Protein AF-A0A3P7V8J8-F1 (afdb_monomer)

InterPro domains:
  IPR004102 Poly(ADP-ribose) polymerase, regulatory domain [PF02877] (185-324)
  IPR004102 Poly(ADP-ribose) polymerase, regulatory domain [PS51060] (178-325)
  IPR008893 WGR domain [PF05406] (81-159)
  IPR008893 WGR domain [PS51977] (70-166)
  IPR008893 WGR domain [SM00773] (81-160)
  IPR036616 Poly(ADP-ribose) polymerase, regulatory domain superfamily [G3DSA:1.20.142.10] (182-325)
  IPR036616 Poly(ADP-ribose) polymerase, regulatory domain superfamily [SSF47587] (185-324)
  IPR036930 WGR domain superfamily [SSF142921] (48-170)
  IPR050800 ADP-ribosyltransferase diphtheria toxin-like [PTHR10459] (32-324)

pLDDT: mean 75.85, std 24.34, range [23.42, 98.44]

Organism: Rodentolepis nana (NCBI:txid102285)

Nearest PDB structures (foldseek):
  6x0n-assembly1_P  TM=8.438E-01  e=1.591E-24  Homo sapiens
  7aeo-assembly1_A-2  TM=8.043E-01  e=7.409E-24  Homo sapiens
  6x0m-assembly1_P  TM=8.520E-01  e=1.019E-22  Homo sapiens
  8g0h-assembly2_B  TM=7.933E-01  e=2.501E-19  Homo sapiens
  8g0h-assembly1_D  TM=7.934E-01  e=2.362E-19  Homo sapiens

Secondary structure (DSSP, 8-state):
--PPPPPP-PPPPPP----------------------------------------SSSPPPTT-TTTTTTEEE-EETTEE-EEEEEEEETTTTEEEEEEEEEEEETTSS-EEEEEEEEETTSPPEEEEEEESSHHHHHHHHHHHHHHHHSS-GGGGGG----TTSPEEE-B-----------HHHHHHHHHH--HHHHHHHHHHTTB-TTTS-TT-B-HHHHHHHHHHHHHHHHHHHHHHHHHHHHH----S-------------HHHHHHHHHHHHHHHHHHHHHS-B--TTSPPPP--SHHHHHHHHHHHHHHHHHHHHHHH-

Sequence (325 aa):
MVSYTYFNIPAGKRKTIPADSKSTPVKKAKVRDTKSNHDNASDDDKPAIAKIIIKGRVPVDPQCTGKVNVAHVLHDGNNVYNFMLNQTNLQNNNNKYYMGQVLEDDSGGNYSVWFRWGRVGKTAQTSLQSFGSKDQAIWEFQKKFREKTGNAWHCRANFIKYPGRYDLIEQDFGASRKYLEIKYLSALIEMISDIKAMEHQMREMNYDARRSPLGKLTPGQIKAGYEALKEISDCVEALKKLEEDEQDGPKTGRGKARKRKGNPNPDDKKALSDKLLHACNTYYTRIPHDFGMRVPPLISTPDDVKSQLDLLKALEDIEAAFSVI

Structure (mmCIF, N/CA/C/O backbone):
data_AF-A0A3P7V8J8-F1
#
_entry.id   AF-A0A3P7V8J8-F1
#
loop_
_atom_site.group_PDB
_atom_site.id
_atom_site.type_symbol
_atom_site.label_atom_id
_atom_site.label_alt_id
_atom_site.label_comp_id
_atom_site.label_asym_id
_atom_site.label_entity_id
_atom_site.label_seq_id
_atom_site.pdbx_PDB_ins_code
_atom_site.Cartn_x
_atom_site.Cartn_y
_atom_site.Cartn_z
_atom_site.occupancy
_atom_site.B_iso_or_equiv
_atom_site.auth_seq_id
_atom_site.auth_comp_id
_atom_site.auth_asym_id
_atom_site.auth_atom_id
_atom_site.pdbx_PDB_model_num
ATOM 1 N N . MET A 1 1 ? 39.598 12.344 12.885 1.00 40.06 1 MET A N 1
ATOM 2 C CA . MET A 1 1 ? 39.278 13.777 12.719 1.00 40.06 1 MET A CA 1
ATOM 3 C C . MET A 1 1 ? 39.631 14.167 11.299 1.00 40.06 1 MET A C 1
ATOM 5 O O . MET A 1 1 ? 40.809 14.201 10.981 1.00 40.06 1 MET A O 1
ATOM 9 N N . VAL A 1 2 ? 38.637 14.374 10.439 1.00 29.84 2 VAL A N 1
ATOM 10 C CA . VAL A 1 2 ? 38.849 14.887 9.079 1.00 29.84 2 VAL A CA 1
ATOM 11 C C . VAL A 1 2 ? 37.849 16.022 8.887 1.00 29.84 2 VAL A C 1
ATOM 13 O O . VAL A 1 2 ? 36.640 15.801 8.936 1.00 29.84 2 VAL A O 1
ATOM 16 N N . SER A 1 3 ? 38.377 17.242 8.804 1.00 25.38 3 SER A N 1
ATOM 17 C CA . SER A 1 3 ? 37.632 18.498 8.716 1.00 25.38 3 SER A CA 1
ATOM 18 C C . SER A 1 3 ? 37.094 18.717 7.304 1.00 25.38 3 SER A C 1
ATOM 20 O O . SER A 1 3 ? 37.850 18.638 6.340 1.00 25.38 3 SER A O 1
ATOM 22 N N . TYR A 1 4 ? 35.806 19.044 7.188 1.00 30.42 4 TYR A N 1
ATOM 23 C CA . TYR A 1 4 ? 35.195 19.510 5.943 1.00 30.42 4 TYR A CA 1
ATOM 24 C C . TYR A 1 4 ? 35.198 21.043 5.903 1.00 30.42 4 TYR A C 1
ATOM 26 O O . TYR A 1 4 ? 34.593 21.699 6.751 1.00 30.42 4 TYR A O 1
ATOM 34 N N . THR A 1 5 ? 35.881 21.610 4.912 1.00 28.64 5 THR A N 1
ATOM 35 C CA . THR A 1 5 ? 35.863 23.036 4.570 1.00 28.64 5 THR A CA 1
ATOM 36 C C . THR A 1 5 ? 34.640 23.359 3.706 1.00 28.64 5 THR A C 1
ATOM 38 O O . THR A 1 5 ? 34.433 22.775 2.646 1.00 28.64 5 THR A O 1
ATOM 41 N N . TYR A 1 6 ? 33.817 24.302 4.169 1.00 30.75 6 TYR A N 1
ATOM 42 C CA . TYR A 1 6 ? 32.668 24.844 3.440 1.00 30.75 6 TYR A CA 1
ATOM 43 C C . TYR A 1 6 ? 33.118 25.942 2.464 1.00 30.75 6 TYR A C 1
ATOM 45 O O . TYR A 1 6 ? 33.731 26.925 2.878 1.00 30.75 6 TYR A O 1
ATOM 53 N N . PHE A 1 7 ? 32.764 25.812 1.183 1.00 29.72 7 PHE A N 1
ATOM 54 C CA . PHE A 1 7 ? 32.839 26.901 0.206 1.00 29.72 7 PHE A CA 1
ATOM 55 C C . PHE A 1 7 ? 31.531 27.709 0.218 1.00 29.72 7 PHE A C 1
ATOM 57 O O . PHE A 1 7 ? 30.456 27.177 -0.055 1.00 29.72 7 PHE A O 1
ATOM 64 N N . ASN A 1 8 ? 31.637 29.002 0.536 1.00 28.59 8 ASN A N 1
ATOM 65 C CA . ASN A 1 8 ? 30.551 29.986 0.493 1.00 28.59 8 ASN A CA 1
ATOM 66 C C . ASN A 1 8 ? 30.374 30.546 -0.929 1.00 28.59 8 ASN A C 1
ATOM 68 O O . ASN A 1 8 ? 31.342 31.002 -1.535 1.00 28.59 8 ASN A O 1
ATOM 72 N N . ILE A 1 9 ? 29.132 30.594 -1.422 1.00 34.41 9 ILE A N 1
ATOM 73 C CA . ILE A 1 9 ? 28.740 31.306 -2.653 1.00 34.41 9 ILE A CA 1
ATOM 74 C C . ILE A 1 9 ? 27.885 32.528 -2.253 1.00 34.41 9 ILE A C 1
ATOM 76 O O . ILE A 1 9 ? 26.953 32.368 -1.462 1.00 34.41 9 ILE A O 1
ATOM 80 N N . PRO A 1 10 ? 28.174 33.749 -2.749 1.00 30.09 10 PRO A N 1
ATOM 81 C CA . PRO A 1 10 ? 27.527 34.978 -2.286 1.00 30.09 10 PRO A CA 1
ATOM 82 C C . PRO A 1 10 ? 26.129 35.216 -2.884 1.00 30.09 10 PRO A C 1
ATOM 84 O O . PRO A 1 10 ? 25.851 34.910 -4.042 1.00 30.09 10 PRO A O 1
ATOM 87 N N . ALA A 1 11 ? 25.261 35.834 -2.077 1.00 31.70 11 ALA A N 1
ATOM 88 C CA . ALA A 1 11 ? 23.885 36.194 -2.407 1.00 31.70 11 ALA A CA 1
ATOM 89 C C . ALA A 1 11 ? 23.795 37.393 -3.376 1.00 31.70 11 ALA A C 1
ATOM 91 O O . ALA A 1 11 ? 24.303 38.483 -3.101 1.00 31.70 11 ALA A O 1
ATOM 92 N N . GLY A 1 12 ? 23.096 37.203 -4.500 1.00 30.98 12 GLY A N 1
ATOM 93 C CA . GLY A 1 12 ? 22.785 38.248 -5.478 1.00 30.98 12 GLY A CA 1
ATOM 94 C C . GLY A 1 12 ? 21.645 39.171 -5.026 1.00 30.98 12 GLY A C 1
ATOM 95 O O . GLY A 1 12 ? 20.577 38.718 -4.617 1.00 30.98 12 GLY A O 1
ATOM 96 N N . LYS A 1 13 ? 21.887 40.483 -5.112 1.00 30.28 13 LYS A N 1
ATOM 97 C CA . LYS A 1 13 ? 21.000 41.583 -4.699 1.00 30.28 13 LYS A CA 1
ATOM 98 C C . LYS A 1 13 ? 19.762 41.717 -5.606 1.00 30.28 13 LYS A C 1
ATOM 100 O O . LYS A 1 13 ? 19.885 41.800 -6.825 1.00 30.28 13 LYS A O 1
ATOM 105 N N . ARG A 1 14 ? 18.578 41.839 -4.992 1.00 29.12 14 ARG A N 1
ATOM 106 C CA . ARG A 1 14 ? 17.306 42.247 -5.624 1.00 29.12 14 ARG A CA 1
ATOM 107 C C . ARG A 1 14 ? 17.347 43.746 -5.969 1.00 29.12 14 ARG A C 1
ATOM 109 O O . ARG A 1 14 ? 17.589 44.559 -5.081 1.00 29.12 14 ARG A O 1
ATOM 116 N N . LYS A 1 15 ? 17.085 44.108 -7.231 1.00 29.17 15 LYS A N 1
ATOM 117 C CA . LYS A 1 15 ? 16.790 45.484 -7.676 1.00 29.17 15 LYS A CA 1
ATOM 118 C C . LYS A 1 15 ? 15.271 45.698 -7.741 1.00 29.17 15 LYS A C 1
ATOM 120 O O . LYS A 1 15 ? 14.539 44.800 -8.150 1.00 29.17 15 LYS A O 1
ATOM 125 N N . THR A 1 16 ? 14.827 46.879 -7.327 1.00 25.62 16 THR A N 1
ATOM 126 C CA . THR A 1 16 ? 13.441 47.372 -7.297 1.00 25.62 16 THR A CA 1
ATOM 127 C C . THR A 1 16 ? 13.254 48.560 -8.261 1.00 25.62 16 THR A C 1
ATOM 129 O O . THR A 1 16 ? 14.247 49.173 -8.654 1.00 25.62 16 THR A O 1
ATOM 132 N N . ILE A 1 17 ? 11.971 48.926 -8.485 1.00 27.48 17 ILE A N 1
ATOM 133 C CA . ILE A 1 17 ? 11.398 50.212 -8.991 1.00 27.48 17 ILE A CA 1
ATOM 134 C C . ILE A 1 17 ? 11.213 50.324 -10.538 1.00 27.48 17 ILE A C 1
ATOM 136 O O . ILE A 1 17 ? 12.090 49.821 -11.239 1.00 27.48 17 ILE A O 1
ATOM 140 N N . PRO A 1 18 ? 10.182 51.023 -11.119 1.00 29.03 18 PRO A N 1
ATOM 141 C CA . PRO A 1 18 ? 8.902 51.599 -10.616 1.00 29.03 18 PRO A CA 1
ATOM 142 C C . PRO A 1 18 ? 7.616 51.216 -11.414 1.00 29.03 18 PRO A C 1
ATOM 144 O O . PRO A 1 18 ? 7.660 50.621 -12.486 1.00 29.03 18 PRO A O 1
ATOM 147 N N . ALA A 1 19 ? 6.466 51.658 -10.886 1.00 26.36 19 ALA A N 1
ATOM 148 C CA . ALA A 1 19 ? 5.166 51.804 -11.553 1.00 26.36 19 ALA A CA 1
ATOM 149 C C . ALA A 1 19 ? 5.075 53.099 -12.394 1.00 26.36 19 ALA A C 1
ATOM 151 O O . ALA A 1 19 ? 5.682 54.083 -11.986 1.00 26.36 19 ALA A O 1
ATOM 152 N N . ASP A 1 20 ? 4.289 53.123 -13.487 1.00 25.89 20 ASP A N 1
ATOM 153 C CA . ASP A 1 20 ? 3.115 54.014 -13.632 1.00 25.89 20 ASP A CA 1
ATOM 154 C C . ASP A 1 20 ? 2.325 53.830 -14.955 1.00 25.89 20 ASP A C 1
ATOM 156 O O . ASP A 1 20 ? 2.851 53.402 -15.983 1.00 25.89 20 ASP A O 1
ATOM 160 N N . SER A 1 21 ? 1.079 54.310 -14.904 1.00 26.12 21 SER A N 1
ATOM 161 C CA . SER A 1 21 ? 0.163 54.737 -15.977 1.00 26.12 21 SER A CA 1
ATOM 162 C C . SER A 1 21 ? -1.020 53.835 -16.379 1.00 26.12 21 SER A C 1
ATOM 164 O O . SER A 1 21 ? -0.946 52.629 -16.594 1.00 26.12 21 SER A O 1
ATOM 166 N N . LYS A 1 22 ? -2.169 54.520 -16.411 1.00 26.34 22 LYS A N 1
ATOM 167 C CA . LYS A 1 22 ? -3.562 54.072 -16.442 1.00 26.34 22 LYS A CA 1
ATOM 168 C C . LYS A 1 22 ? -4.077 53.934 -17.879 1.00 26.34 22 LYS A C 1
ATOM 170 O O . LYS A 1 22 ? -3.800 54.803 -18.695 1.00 26.34 22 LYS A O 1
ATOM 175 N N . SER A 1 23 ? -4.985 52.986 -18.125 1.00 24.95 23 SER A N 1
ATOM 176 C CA . SER A 1 23 ? -6.236 53.256 -18.862 1.00 24.95 23 SER A CA 1
ATOM 177 C C . SER A 1 23 ? -7.265 52.126 -18.675 1.00 24.95 23 SER A C 1
ATOM 179 O O . SER A 1 23 ? -6.951 50.941 -18.709 1.00 24.95 23 SER A O 1
ATOM 181 N N . THR A 1 24 ? -8.514 52.516 -18.446 1.00 24.02 24 THR A N 1
ATOM 182 C CA . THR A 1 24 ? -9.760 51.723 -18.505 1.00 24.02 24 THR A CA 1
ATOM 183 C C . THR A 1 24 ? -10.728 52.496 -19.425 1.00 24.02 24 THR A C 1
ATOM 185 O O . THR A 1 24 ? -10.407 53.639 -19.762 1.00 24.02 24 THR A O 1
ATOM 188 N N . PRO A 1 25 ? -11.968 52.050 -19.736 1.00 34.81 25 PRO A N 1
ATOM 189 C CA . PRO A 1 25 ? -12.567 50.704 -19.873 1.00 34.81 25 PRO A CA 1
ATOM 190 C C . PRO A 1 25 ? -13.424 50.557 -21.167 1.00 34.81 25 PRO A C 1
ATOM 192 O O . PRO A 1 25 ? -13.945 51.549 -21.664 1.00 34.81 25 PRO A O 1
ATOM 195 N N . VAL A 1 26 ? -13.761 49.336 -21.624 1.00 25.31 26 VAL A N 1
ATOM 196 C CA . VAL A 1 26 ? -14.994 49.107 -22.428 1.00 25.31 26 VAL A CA 1
ATOM 197 C C . VAL A 1 26 ? -15.680 47.785 -22.045 1.00 25.31 26 VAL A C 1
ATOM 199 O O . VAL A 1 26 ? -15.046 46.743 -21.917 1.00 25.31 26 VAL A O 1
ATOM 202 N N . LYS A 1 27 ? -16.999 47.874 -21.818 1.00 26.78 27 LYS A N 1
ATOM 203 C CA . LYS A 1 27 ? -17.958 46.830 -21.403 1.00 26.78 27 LYS A CA 1
ATOM 204 C C . LYS A 1 27 ? -18.624 46.132 -22.606 1.00 26.78 27 LYS A C 1
ATOM 206 O O . LYS A 1 27 ? -18.721 46.751 -23.661 1.00 26.78 27 LYS A O 1
ATOM 211 N N . LYS A 1 28 ? -19.284 44.990 -22.307 1.00 24.11 28 LYS A N 1
ATOM 212 C CA . LYS A 1 28 ? -20.411 44.270 -22.985 1.00 24.11 28 LYS A CA 1
ATOM 213 C C . LYS A 1 28 ? -19.985 42.906 -23.571 1.00 24.11 28 LYS A C 1
ATOM 215 O O . LYS A 1 28 ? -18.928 42.827 -24.163 1.00 24.11 28 LYS A O 1
ATOM 220 N N . ALA A 1 29 ? -20.728 41.800 -23.467 1.00 25.59 29 ALA A N 1
ATOM 221 C CA . ALA A 1 29 ? -22.037 41.511 -22.881 1.00 25.59 29 ALA A CA 1
ATOM 222 C C . ALA A 1 29 ? -22.199 39.994 -22.613 1.00 25.59 29 ALA A C 1
ATOM 224 O O . ALA A 1 29 ? -21.464 39.158 -23.124 1.00 25.59 29 ALA A O 1
ATOM 225 N N . LYS A 1 30 ? -23.215 39.704 -21.797 1.00 24.73 30 LYS A N 1
ATOM 226 C CA . LYS A 1 30 ? -23.844 38.425 -21.430 1.00 24.73 30 LYS A CA 1
ATOM 227 C C . LYS A 1 30 ? -24.344 37.637 -22.656 1.00 24.73 30 LYS A C 1
ATOM 229 O O . LYS A 1 30 ? -25.050 38.230 -23.465 1.00 24.73 30 LYS A O 1
ATOM 234 N N . VAL A 1 31 ? -24.163 36.313 -22.671 1.00 26.27 31 VAL A N 1
ATOM 235 C CA . VAL A 1 31 ? -25.124 35.362 -23.271 1.00 26.27 31 VAL A CA 1
ATOM 236 C C . VAL A 1 31 ? -25.285 34.165 -22.324 1.00 26.27 31 VAL A C 1
ATOM 238 O O . VAL A 1 31 ? -24.310 33.662 -21.771 1.00 26.27 31 VAL A O 1
ATOM 241 N N . ARG A 1 32 ? -26.547 33.807 -22.072 1.00 23.42 32 ARG A N 1
ATOM 242 C CA . ARG A 1 32 ? -27.041 32.681 -21.269 1.00 23.42 32 ARG A CA 1
ATOM 243 C C . ARG A 1 32 ? -27.503 31.551 -22.197 1.00 23.42 32 ARG A C 1
ATOM 245 O O . ARG A 1 32 ? -27.817 31.817 -23.351 1.00 23.42 32 ARG A O 1
ATOM 252 N N . ASP A 1 33 ? -27.671 30.387 -21.567 1.00 23.98 33 ASP A N 1
ATOM 253 C CA . ASP A 1 33 ? -28.388 29.176 -21.995 1.00 23.98 33 ASP A CA 1
ATOM 254 C C . ASP A 1 33 ? -27.618 28.281 -22.983 1.00 23.98 33 ASP A C 1
ATOM 256 O O . ASP A 1 33 ? -26.976 28.761 -23.903 1.00 23.98 33 ASP A O 1
ATOM 260 N N . THR A 1 34 ? -27.546 26.961 -22.798 1.00 26.50 34 THR A N 1
ATOM 261 C CA . THR A 1 34 ? -28.602 26.042 -22.344 1.00 26.50 34 THR A CA 1
ATOM 262 C C . THR A 1 34 ? -28.097 24.882 -21.477 1.00 26.50 34 THR A C 1
ATOM 264 O O . THR A 1 34 ? -27.046 24.293 -21.723 1.00 26.50 34 THR A O 1
ATOM 267 N N . LYS A 1 35 ? -28.937 24.506 -20.504 1.00 28.23 35 LYS A N 1
ATOM 268 C CA . LYS A 1 35 ? -28.948 23.216 -19.801 1.00 28.23 35 LYS A CA 1
ATOM 269 C C . LYS A 1 35 ? -28.952 22.042 -20.790 1.00 28.23 35 LYS A C 1
ATOM 271 O O . LYS A 1 35 ? -29.768 22.029 -21.707 1.00 28.23 35 LYS A O 1
ATOM 276 N N . SER A 1 36 ? -28.175 21.002 -20.499 1.00 27.78 36 SER A N 1
ATOM 277 C CA . SER A 1 36 ? -28.606 19.627 -20.762 1.00 27.78 36 SER A CA 1
ATOM 278 C C . SER A 1 36 ? -28.373 18.795 -19.505 1.00 27.78 36 SER A C 1
ATOM 280 O O . SER A 1 36 ? -27.255 18.617 -19.031 1.00 27.78 36 SER A O 1
ATOM 282 N N . ASN A 1 37 ? -29.500 18.385 -18.927 1.00 28.14 37 ASN A N 1
ATOM 283 C CA . ASN A 1 37 ? -29.611 17.298 -17.973 1.00 28.14 37 ASN A CA 1
ATOM 284 C C . ASN A 1 37 ? -29.207 16.014 -18.702 1.00 28.14 37 ASN A C 1
ATOM 286 O O . ASN A 1 37 ? -29.823 15.687 -19.715 1.00 28.14 37 ASN A O 1
ATOM 290 N N . HIS A 1 38 ? -28.254 15.267 -18.157 1.00 29.80 38 HIS A N 1
ATOM 291 C CA . HIS A 1 38 ? -28.323 13.816 -18.240 1.00 29.80 38 HIS A CA 1
ATOM 292 C C . HIS A 1 38 ? -27.765 13.231 -16.946 1.00 29.80 38 HIS A C 1
ATOM 294 O O . HIS A 1 38 ? -26.581 12.928 -16.820 1.00 29.80 38 HIS A O 1
ATOM 300 N N . ASP A 1 39 ? -28.662 13.096 -15.973 1.00 31.25 39 ASP A N 1
ATOM 301 C CA . ASP A 1 39 ? -28.560 12.031 -14.990 1.00 31.25 39 ASP A CA 1
ATOM 302 C C . ASP A 1 39 ? -28.549 10.713 -15.763 1.00 31.25 39 ASP A C 1
ATOM 304 O O . ASP A 1 39 ? -29.487 10.417 -16.501 1.00 31.25 39 ASP A O 1
ATOM 308 N N . ASN A 1 40 ? -27.453 9.974 -15.657 1.00 27.41 40 ASN A N 1
ATOM 309 C CA . ASN A 1 40 ? -27.422 8.530 -15.835 1.00 27.41 40 ASN A CA 1
ATOM 310 C C . ASN A 1 40 ? -26.206 8.008 -15.073 1.00 27.41 40 ASN A C 1
ATOM 312 O O . ASN A 1 40 ? -25.107 7.847 -15.603 1.00 27.41 40 ASN A O 1
ATOM 316 N N . ALA A 1 41 ? -26.434 7.778 -13.781 1.00 36.56 41 ALA A N 1
ATOM 317 C CA . ALA A 1 41 ? -25.626 6.878 -12.985 1.00 36.56 41 ALA A CA 1
ATOM 318 C C . ALA A 1 41 ? -25.664 5.496 -13.649 1.00 36.56 41 ALA A C 1
ATOM 320 O O . ALA A 1 41 ? -26.701 4.841 -13.680 1.00 36.56 41 ALA A O 1
ATOM 321 N N . SER A 1 42 ? -24.532 5.091 -14.214 1.00 26.91 42 SER A N 1
ATOM 322 C CA . SER A 1 42 ? -24.274 3.712 -14.621 1.00 26.91 42 SER A CA 1
ATOM 323 C C . SER A 1 42 ? -23.119 3.223 -13.752 1.00 26.91 42 SER A C 1
ATOM 325 O O . SER A 1 42 ? -21.956 3.312 -14.133 1.00 26.91 42 SER A O 1
ATOM 327 N N . ASP A 1 43 ? -23.448 2.816 -12.526 1.00 37.38 43 ASP A N 1
ATOM 328 C CA . ASP A 1 43 ? -22.571 2.006 -11.678 1.00 37.38 43 ASP A CA 1
ATOM 329 C C . ASP A 1 43 ? -22.601 0.582 -12.252 1.00 37.38 43 ASP A C 1
ATOM 331 O O . ASP A 1 43 ? -23.419 -0.237 -11.854 1.00 37.38 43 ASP A O 1
ATOM 335 N N . ASP A 1 44 ? -21.768 0.317 -13.258 1.00 36.53 44 ASP A N 1
ATOM 336 C CA . ASP A 1 44 ? -21.507 -1.044 -13.743 1.00 36.53 44 ASP A CA 1
ATOM 337 C C . ASP A 1 44 ? -20.159 -1.114 -14.487 1.00 36.53 44 ASP A C 1
ATOM 339 O O . ASP A 1 44 ? -20.027 -1.637 -15.593 1.00 36.53 44 ASP A O 1
ATOM 343 N N . ASP A 1 45 ? -19.103 -0.596 -13.856 1.00 36.78 45 ASP A N 1
ATOM 344 C CA . ASP A 1 45 ? -17.728 -0.914 -14.254 1.00 36.78 45 ASP A CA 1
ATOM 345 C C . ASP A 1 45 ? -17.378 -2.319 -13.733 1.00 36.78 45 ASP A C 1
ATOM 347 O O . ASP A 1 45 ? -16.705 -2.492 -12.712 1.00 36.78 45 ASP A O 1
ATOM 351 N N . LYS A 1 46 ? -17.829 -3.363 -14.439 1.00 34.31 46 LYS A N 1
ATOM 352 C CA . LYS A 1 46 ? -17.184 -4.680 -14.343 1.00 34.31 46 LYS A CA 1
ATOM 353 C C . LYS A 1 46 ? -15.814 -4.570 -15.019 1.00 34.31 46 LYS A C 1
ATOM 355 O O . LYS A 1 46 ? -15.764 -4.396 -16.236 1.00 34.31 46 LYS A O 1
ATOM 360 N N . PRO A 1 47 ? -14.688 -4.686 -14.291 1.00 38.47 47 PRO A N 1
ATOM 361 C CA . PRO A 1 47 ? -13.387 -4.591 -14.927 1.00 38.47 47 PRO A CA 1
ATOM 362 C C . PRO A 1 47 ? -13.161 -5.831 -15.795 1.00 38.47 47 PRO A C 1
ATOM 364 O O . PRO A 1 47 ? -13.202 -6.965 -15.311 1.00 38.47 47 PRO A O 1
ATOM 367 N N . ALA A 1 48 ? -12.894 -5.610 -17.081 1.00 33.09 48 ALA A N 1
ATOM 368 C CA . ALA A 1 48 ? -12.303 -6.623 -17.938 1.00 33.09 48 ALA A CA 1
ATOM 369 C C . ALA A 1 48 ? -10.974 -7.082 -17.315 1.00 33.09 48 ALA A C 1
ATOM 371 O O . ALA A 1 48 ? -10.143 -6.262 -16.919 1.00 33.09 48 ALA A O 1
ATOM 372 N N . ILE A 1 49 ? -10.790 -8.398 -17.205 1.00 39.56 49 ILE A N 1
ATOM 373 C CA . ILE A 1 49 ? -9.577 -9.018 -16.671 1.00 39.56 49 ILE A CA 1
ATOM 374 C C . ILE A 1 49 ? -8.424 -8.664 -17.616 1.00 39.56 49 ILE A C 1
ATOM 376 O O . ILE A 1 49 ? -8.260 -9.271 -18.675 1.00 39.56 49 ILE A O 1
ATOM 380 N N . ALA A 1 50 ? -7.634 -7.652 -17.262 1.00 43.78 50 ALA A N 1
ATOM 381 C CA . ALA A 1 50 ? -6.413 -7.341 -17.985 1.00 43.78 50 ALA A CA 1
ATOM 382 C C . ALA A 1 50 ? -5.423 -8.486 -17.744 1.00 43.78 50 ALA A C 1
ATOM 384 O O . ALA A 1 50 ? -4.973 -8.699 -16.618 1.00 43.78 50 ALA A O 1
ATOM 385 N N . LYS A 1 51 ? -5.105 -9.248 -18.795 1.00 50.59 51 LYS A N 1
ATOM 386 C CA . LYS A 1 51 ? -4.099 -10.313 -18.750 1.00 50.59 51 LYS A CA 1
ATOM 387 C C . LYS A 1 51 ? -2.760 -9.698 -18.326 1.00 50.59 51 LYS A C 1
ATOM 389 O O . LYS A 1 51 ? -2.152 -8.956 -19.091 1.00 50.59 51 LYS A O 1
ATOM 394 N N . ILE A 1 52 ? -2.332 -9.962 -17.092 1.00 59.12 52 ILE A N 1
ATOM 395 C CA . ILE A 1 52 ? -1.080 -9.433 -16.540 1.00 59.12 52 ILE A CA 1
ATOM 396 C C . ILE A 1 52 ? 0.082 -10.161 -17.222 1.00 59.12 52 ILE A C 1
ATOM 398 O O . ILE A 1 52 ? 0.260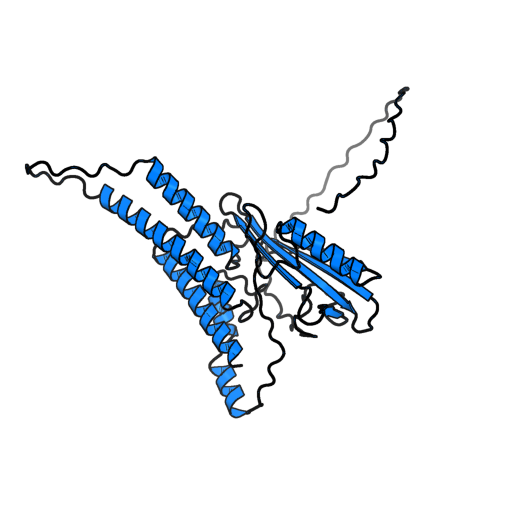 -11.362 -17.031 1.00 59.12 52 ILE A O 1
ATOM 402 N N . ILE A 1 53 ? 0.868 -9.442 -18.022 1.00 60.25 53 ILE A N 1
ATOM 403 C CA . ILE A 1 53 ? 2.077 -9.975 -18.657 1.00 60.25 53 ILE A CA 1
ATOM 404 C C . ILE A 1 53 ? 3.261 -9.692 -17.731 1.00 60.25 53 ILE A C 1
ATOM 406 O O . ILE A 1 53 ? 3.570 -8.537 -17.439 1.00 60.25 53 ILE A O 1
ATOM 410 N N . ILE A 1 54 ? 3.932 -10.744 -17.265 1.00 64.06 54 ILE A N 1
ATOM 411 C CA . ILE A 1 54 ? 5.131 -10.622 -16.433 1.00 64.06 54 ILE A CA 1
ATOM 412 C C . ILE A 1 54 ? 6.359 -10.749 -17.339 1.00 64.06 54 ILE A C 1
ATOM 414 O O . ILE A 1 54 ? 6.701 -11.840 -17.789 1.00 64.06 54 ILE A O 1
ATOM 418 N N . LYS A 1 55 ? 7.017 -9.618 -17.611 1.00 63.66 55 LYS A N 1
ATOM 419 C CA . LYS A 1 55 ? 8.350 -9.552 -18.224 1.00 63.66 55 LYS A CA 1
ATOM 420 C C . LYS A 1 55 ? 9.335 -9.136 -17.126 1.00 63.66 55 LYS A C 1
ATOM 422 O O . LYS A 1 55 ? 9.399 -7.963 -16.777 1.00 63.66 55 LYS A O 1
ATOM 427 N N . GLY A 1 56 ? 10.029 -10.096 -16.512 1.00 68.44 56 GLY A N 1
ATOM 428 C CA . GLY A 1 56 ? 10.936 -9.854 -15.377 1.00 68.44 56 GLY A CA 1
ATOM 429 C C . GLY A 1 56 ? 10.343 -10.237 -14.014 1.00 68.44 56 GLY A C 1
ATOM 430 O O . GLY A 1 56 ? 9.523 -11.144 -13.931 1.00 68.44 56 GLY A O 1
ATOM 431 N N . ARG A 1 57 ? 10.787 -9.580 -12.929 1.00 76.38 57 ARG A N 1
ATOM 432 C CA . ARG A 1 57 ? 10.358 -9.908 -11.547 1.00 76.38 57 ARG A CA 1
ATOM 433 C C . ARG A 1 57 ? 8.997 -9.328 -11.158 1.00 76.38 57 ARG A C 1
ATOM 435 O O . ARG A 1 57 ? 8.390 -9.803 -10.212 1.00 76.38 57 ARG A O 1
ATOM 442 N N . VAL A 1 58 ? 8.557 -8.266 -11.830 1.00 84.50 58 VAL A N 1
ATOM 443 C CA . VAL A 1 58 ? 7.301 -7.554 -11.553 1.00 84.50 58 VAL A CA 1
ATOM 444 C C . VAL A 1 58 ? 6.666 -7.185 -12.897 1.00 84.50 58 VAL A C 1
ATOM 446 O O . VAL A 1 58 ? 7.383 -6.706 -13.777 1.00 84.50 58 VAL A O 1
ATOM 449 N N . PRO A 1 59 ? 5.351 -7.392 -13.095 1.00 88.06 59 PRO A N 1
ATOM 450 C CA . PRO A 1 59 ? 4.672 -6.971 -14.314 1.00 88.06 59 PRO A CA 1
ATOM 451 C C . PRO A 1 59 ? 4.610 -5.448 -14.432 1.00 88.06 59 PRO A C 1
ATOM 453 O O . PRO A 1 59 ? 4.449 -4.733 -13.438 1.00 88.06 59 PRO A O 1
ATOM 456 N N . VAL A 1 60 ? 4.638 -4.954 -15.668 1.00 90.69 60 VAL A N 1
ATOM 457 C CA . VAL A 1 60 ? 4.280 -3.560 -15.948 1.00 90.69 60 VAL A CA 1
ATOM 458 C C . VAL A 1 60 ? 2.814 -3.348 -15.574 1.00 90.69 60 VAL A C 1
ATOM 460 O O . VAL A 1 60 ? 1.965 -4.192 -15.866 1.00 90.69 60 VAL A O 1
ATOM 463 N N . ASP A 1 61 ? 2.512 -2.230 -14.913 1.00 90.50 61 ASP A N 1
ATOM 464 C CA . ASP A 1 61 ? 1.141 -1.864 -14.567 1.00 90.50 61 ASP A CA 1
ATOM 465 C C . ASP A 1 61 ? 0.257 -1.847 -15.832 1.00 90.50 61 ASP A C 1
ATOM 467 O O . ASP A 1 61 ? 0.537 -1.067 -16.747 1.00 90.50 61 ASP A O 1
ATOM 471 N N . PRO A 1 62 ? -0.828 -2.647 -15.904 1.00 89.00 62 PRO A N 1
ATOM 472 C CA . PRO A 1 62 ? -1.680 -2.715 -17.092 1.00 89.00 62 PRO A CA 1
ATOM 473 C C . PRO A 1 62 ? -2.311 -1.377 -17.497 1.00 89.00 62 PRO A C 1
ATOM 475 O O . PRO A 1 62 ? -2.701 -1.197 -18.647 1.00 89.00 62 PRO A O 1
ATOM 478 N N . GLN A 1 63 ? -2.399 -0.426 -16.561 1.00 89.88 63 GLN A N 1
ATOM 479 C CA . GLN A 1 63 ? -2.885 0.932 -16.822 1.00 89.88 63 GLN A CA 1
ATOM 480 C C . GLN A 1 63 ? -1.874 1.795 -17.596 1.00 89.88 63 GLN A C 1
ATOM 482 O O . GLN A 1 63 ? -2.242 2.833 -18.143 1.00 89.88 63 GLN A O 1
ATOM 487 N N . CYS A 1 64 ? -0.609 1.375 -17.690 1.00 91.81 64 CYS A N 1
ATOM 488 C CA . CYS A 1 64 ? 0.402 2.019 -18.521 1.00 91.81 64 CYS A CA 1
ATOM 489 C C . CYS A 1 64 ? 0.298 1.518 -19.973 1.00 91.81 64 CYS A C 1
ATOM 491 O O . CYS A 1 64 ? 1.192 0.842 -20.487 1.00 91.81 64 CYS A O 1
ATOM 493 N N . THR A 1 65 ? -0.811 1.834 -20.647 1.00 92.19 65 THR A N 1
ATOM 494 C CA . THR A 1 65 ? -1.151 1.301 -21.983 1.00 92.19 65 THR A CA 1
ATOM 495 C C . THR A 1 65 ? -0.067 1.536 -23.039 1.00 92.19 65 THR A C 1
ATOM 497 O O . THR A 1 65 ? 0.120 0.699 -23.918 1.00 92.19 65 THR A O 1
ATOM 500 N N . GLY A 1 66 ? 0.699 2.627 -22.926 1.00 91.88 66 GLY A N 1
ATOM 501 C CA . GLY A 1 66 ? 1.809 2.941 -23.831 1.00 91.88 66 GLY A CA 1
ATOM 502 C C . GLY A 1 66 ? 3.079 2.102 -23.633 1.00 91.88 66 GLY A C 1
ATOM 503 O O . GLY A 1 66 ? 3.944 2.128 -24.502 1.00 91.88 66 GLY A O 1
ATOM 504 N N . LYS A 1 67 ? 3.219 1.378 -22.513 1.00 93.19 67 LYS A N 1
ATOM 505 C CA . LYS A 1 67 ? 4.436 0.613 -22.172 1.00 93.19 67 LYS A CA 1
ATOM 506 C C . LYS A 1 67 ? 4.178 -0.854 -21.814 1.00 93.19 67 LYS A C 1
ATOM 508 O O . LYS A 1 67 ? 5.086 -1.663 -21.955 1.00 93.19 67 LYS A O 1
ATOM 513 N N . VAL A 1 68 ? 2.952 -1.228 -21.433 1.00 89.75 68 VAL A N 1
ATOM 514 C CA . VAL A 1 68 ? 2.587 -2.579 -20.948 1.00 89.75 68 VAL A CA 1
ATOM 515 C C . VAL A 1 68 ? 3.051 -3.729 -21.855 1.00 89.75 68 VAL A C 1
ATOM 517 O O . VAL A 1 68 ? 3.448 -4.780 -21.361 1.00 89.75 68 VAL A O 1
ATOM 520 N N . ASN A 1 69 ? 3.056 -3.528 -23.176 1.00 89.44 69 ASN A N 1
ATOM 521 C CA . ASN A 1 69 ? 3.432 -4.561 -24.146 1.00 89.44 69 ASN A CA 1
ATOM 522 C C . ASN A 1 69 ? 4.835 -4.384 -24.742 1.00 89.44 69 ASN A C 1
ATOM 524 O O . ASN A 1 69 ? 5.280 -5.271 -25.468 1.00 89.44 69 ASN A O 1
ATOM 528 N N . VAL A 1 70 ? 5.534 -3.286 -24.442 1.00 93.62 70 VAL A N 1
ATOM 529 C CA . VAL A 1 70 ? 6.791 -2.888 -25.115 1.00 93.62 70 VAL A CA 1
ATOM 530 C C . VAL A 1 70 ? 7.936 -2.565 -24.151 1.00 93.62 70 VAL A C 1
ATOM 532 O O . VAL A 1 70 ? 9.008 -2.163 -24.593 1.00 93.62 70 VAL A O 1
ATOM 535 N N . ALA A 1 71 ? 7.707 -2.709 -22.849 1.00 94.38 71 ALA A N 1
ATOM 536 C CA . ALA A 1 71 ? 8.683 -2.455 -21.802 1.00 94.38 71 ALA A CA 1
ATOM 537 C C . ALA A 1 71 ? 8.586 -3.509 -20.694 1.00 94.38 71 ALA A C 1
ATOM 539 O O . ALA A 1 71 ? 7.607 -4.261 -20.600 1.00 94.38 71 ALA A O 1
ATOM 540 N N . HIS A 1 72 ? 9.572 -3.489 -19.806 1.00 93.25 72 HIS A N 1
ATOM 541 C CA . HIS A 1 72 ? 9.614 -4.261 -18.571 1.00 93.25 72 HIS A CA 1
ATOM 542 C C . HIS A 1 72 ? 9.996 -3.363 -17.389 1.00 93.25 72 HIS A C 1
ATOM 544 O O . HIS A 1 72 ? 10.529 -2.265 -17.557 1.00 93.25 72 HIS A O 1
ATOM 550 N N . VAL A 1 73 ? 9.693 -3.812 -16.167 1.00 94.38 73 VAL A N 1
ATOM 551 C CA . VAL A 1 73 ? 10.100 -3.089 -14.954 1.00 94.38 73 VAL A CA 1
ATOM 552 C C . VAL A 1 73 ? 11.607 -3.249 -14.767 1.00 94.38 73 VAL A C 1
ATOM 554 O O . VAL A 1 73 ? 12.112 -4.370 -14.675 1.00 94.38 73 VAL A O 1
ATOM 557 N N . LEU A 1 74 ? 12.309 -2.122 -14.670 1.00 94.56 74 LEU A N 1
ATOM 558 C CA . LEU A 1 74 ? 13.756 -2.073 -14.516 1.00 94.56 74 LEU A CA 1
ATOM 559 C C . LEU A 1 74 ? 14.192 -2.783 -13.228 1.00 94.56 74 LEU A C 1
ATOM 561 O O . LEU A 1 74 ? 13.629 -2.566 -12.144 1.00 94.56 74 LEU A O 1
ATOM 565 N N . HIS A 1 75 ? 15.253 -3.583 -13.333 1.00 90.88 75 HIS A N 1
ATOM 566 C CA . HIS A 1 75 ? 15.883 -4.223 -12.188 1.00 90.88 75 HIS A CA 1
ATOM 567 C C . HIS A 1 75 ? 17.414 -4.215 -12.279 1.00 90.88 75 HIS A C 1
ATOM 569 O O . HIS A 1 75 ? 17.988 -4.503 -13.323 1.00 90.88 75 HIS A O 1
ATOM 575 N N . ASP A 1 76 ? 18.076 -3.973 -11.146 1.00 87.94 76 ASP A N 1
ATOM 576 C CA . ASP A 1 76 ? 19.532 -4.032 -10.992 1.00 87.94 76 ASP A CA 1
ATOM 577 C C . ASP A 1 76 ? 19.913 -5.059 -9.927 1.00 87.94 76 ASP A C 1
ATOM 579 O O . ASP A 1 76 ? 19.824 -4.810 -8.719 1.00 87.94 76 ASP A O 1
ATOM 583 N N . GLY A 1 77 ? 20.298 -6.257 -10.376 1.00 84.56 77 GLY A N 1
ATOM 584 C CA . GLY A 1 77 ? 20.516 -7.407 -9.501 1.00 84.56 77 GLY A CA 1
ATOM 585 C C . GLY A 1 77 ? 19.246 -7.753 -8.718 1.00 84.56 77 GLY A C 1
ATOM 586 O O . GLY A 1 77 ? 18.269 -8.234 -9.289 1.00 84.56 77 GLY A O 1
ATOM 587 N N . ASN A 1 78 ? 19.253 -7.489 -7.408 1.00 82.19 78 ASN A N 1
ATOM 588 C CA . ASN A 1 78 ? 18.097 -7.692 -6.525 1.00 82.19 78 ASN A CA 1
ATOM 589 C C . ASN A 1 78 ? 17.224 -6.443 -6.328 1.00 82.19 78 ASN A C 1
ATOM 591 O O . ASN A 1 78 ? 16.184 -6.519 -5.675 1.00 82.19 78 ASN A O 1
ATOM 595 N N . ASN A 1 79 ? 17.618 -5.294 -6.875 1.00 86.44 79 ASN A N 1
ATOM 596 C CA . ASN A 1 79 ? 16.845 -4.065 -6.766 1.00 86.44 79 ASN A CA 1
ATOM 597 C C . ASN A 1 79 ? 15.847 -3.968 -7.913 1.00 86.44 79 ASN A C 1
ATOM 599 O O . ASN A 1 79 ? 16.218 -3.617 -9.025 1.00 86.44 79 ASN A O 1
ATOM 603 N N . VAL A 1 80 ? 14.578 -4.246 -7.632 1.00 91.75 80 VAL A N 1
ATOM 604 C CA . VAL A 1 80 ? 13.481 -3.989 -8.571 1.00 91.75 80 VAL A CA 1
ATOM 605 C C . VAL A 1 80 ? 12.919 -2.601 -8.302 1.00 91.75 80 VAL A C 1
ATOM 607 O O . VAL A 1 80 ? 12.534 -2.311 -7.170 1.00 91.75 80 VAL A O 1
ATOM 610 N N . TYR A 1 81 ? 12.856 -1.742 -9.317 1.00 95.25 81 TYR A N 1
ATOM 611 C CA . TYR A 1 81 ? 12.377 -0.365 -9.174 1.00 95.25 81 TYR A CA 1
ATOM 612 C C . TYR A 1 81 ? 10.852 -0.284 -9.306 1.00 95.25 81 TYR A C 1
ATOM 614 O O . TYR A 1 81 ? 10.306 0.262 -10.263 1.00 95.25 81 TYR A O 1
ATOM 622 N N . ASN A 1 82 ? 10.169 -0.843 -8.309 1.00 94.94 82 ASN A N 1
ATOM 623 C CA . ASN A 1 82 ? 8.717 -0.852 -8.176 1.00 94.94 82 ASN A CA 1
ATOM 624 C C . ASN A 1 82 ? 8.327 -0.604 -6.719 1.00 94.94 82 ASN A C 1
ATOM 626 O O . ASN A 1 82 ? 8.897 -1.223 -5.824 1.00 94.94 82 ASN A O 1
ATOM 630 N N . PHE A 1 83 ? 7.328 0.240 -6.475 1.00 95.12 83 PHE A N 1
ATOM 631 C CA . PHE A 1 83 ? 6.726 0.363 -5.152 1.00 95.12 83 PHE A CA 1
ATOM 632 C C . PHE A 1 83 ? 5.206 0.479 -5.227 1.00 95.12 83 PHE A C 1
ATOM 634 O O . PHE A 1 83 ? 4.649 1.059 -6.163 1.00 95.12 83 PHE A O 1
ATOM 641 N N . MET A 1 84 ? 4.554 0.014 -4.164 1.00 94.38 84 MET A N 1
ATOM 642 C CA . MET A 1 84 ? 3.144 0.240 -3.886 1.00 94.38 84 MET A CA 1
ATOM 643 C C . MET A 1 84 ? 3.020 0.862 -2.502 1.00 94.38 84 MET A C 1
ATOM 645 O O . MET A 1 84 ? 3.542 0.331 -1.528 1.00 94.38 84 MET A O 1
ATOM 649 N N . LEU A 1 85 ? 2.351 2.005 -2.416 1.00 95.75 85 LEU A N 1
ATOM 650 C CA . LEU A 1 85 ? 2.166 2.735 -1.174 1.00 95.75 85 LEU A CA 1
ATOM 651 C C . LEU A 1 85 ? 0.688 2.881 -0.846 1.00 95.75 85 LEU A C 1
ATOM 653 O O . LEU A 1 85 ? -0.129 3.105 -1.745 1.00 95.75 85 LEU A O 1
ATOM 657 N N . ASN A 1 86 ? 0.368 2.856 0.444 1.00 95.56 86 ASN A N 1
ATOM 658 C CA . ASN A 1 86 ? -0.988 3.063 0.940 1.00 95.56 86 ASN A CA 1
ATOM 659 C C . ASN A 1 86 ? -1.017 4.056 2.109 1.00 95.56 86 ASN A C 1
ATOM 661 O O . ASN A 1 86 ? -0.043 4.211 2.846 1.00 95.56 86 ASN A O 1
ATOM 665 N N . GLN A 1 87 ? -2.124 4.770 2.266 1.00 95.06 87 GLN A N 1
ATOM 666 C CA . GLN A 1 87 ? -2.350 5.688 3.373 1.00 95.06 87 GLN A CA 1
ATOM 667 C C . GLN A 1 87 ? -3.832 5.730 3.720 1.00 95.06 87 GLN A C 1
ATOM 669 O O . GLN A 1 87 ? -4.643 6.201 2.916 1.00 95.06 87 GLN A O 1
ATOM 674 N N . THR A 1 88 ? -4.141 5.385 4.969 1.00 94.56 88 THR A N 1
ATOM 675 C CA . THR A 1 88 ? -5.485 5.521 5.519 1.00 94.56 88 THR A CA 1
ATOM 676 C C . THR A 1 88 ? -5.519 6.489 6.702 1.00 94.56 88 THR A C 1
ATOM 678 O O . THR A 1 88 ? -4.644 6.497 7.567 1.00 94.56 88 THR A O 1
ATOM 681 N N . ASN A 1 89 ? -6.529 7.356 6.709 1.00 94.31 89 ASN A N 1
ATOM 682 C CA . ASN A 1 89 ? -6.910 8.198 7.832 1.00 94.31 89 ASN A CA 1
ATOM 683 C C . ASN A 1 89 ? -8.441 8.328 7.848 1.00 94.31 89 ASN A C 1
ATOM 685 O O . ASN A 1 89 ? -9.014 9.044 7.021 1.00 94.31 89 ASN A O 1
ATOM 689 N N . LEU A 1 90 ? -9.076 7.640 8.793 1.00 92.62 90 LEU A N 1
ATOM 690 C CA . LEU A 1 90 ? -10.521 7.594 9.000 1.00 92.62 90 LEU A CA 1
ATOM 691 C C . LEU A 1 90 ? -11.098 8.992 9.239 1.00 92.62 90 LEU A C 1
ATOM 693 O O . LEU A 1 90 ? -12.086 9.359 8.610 1.00 92.62 90 LEU A O 1
ATOM 697 N N . GLN A 1 91 ? -10.444 9.800 10.078 1.00 91.62 91 GLN A N 1
ATOM 698 C CA . GLN A 1 91 ? -10.936 11.129 10.473 1.00 91.62 91 GLN A CA 1
ATOM 699 C C . GLN A 1 91 ? -11.114 12.064 9.275 1.00 91.62 91 GLN A C 1
ATOM 701 O O . GLN A 1 91 ? -12.053 12.849 9.224 1.00 91.62 91 GLN A O 1
ATOM 706 N N . ASN A 1 92 ? -10.221 11.950 8.294 1.00 91.00 92 ASN A N 1
ATOM 707 C CA . ASN A 1 92 ? -10.204 12.795 7.105 1.00 91.00 92 ASN A CA 1
ATOM 708 C C . ASN A 1 92 ? -10.756 12.091 5.856 1.00 91.00 92 ASN A C 1
ATOM 710 O O . ASN A 1 92 ? -10.575 12.599 4.750 1.00 91.00 92 ASN A O 1
ATOM 714 N N . ASN A 1 93 ? -11.365 10.906 6.003 1.00 91.69 93 ASN A N 1
ATOM 715 C CA . ASN A 1 93 ? -11.798 10.055 4.890 1.00 91.69 93 ASN A CA 1
ATOM 716 C C . ASN A 1 93 ? -10.703 9.861 3.819 1.00 91.69 93 ASN A C 1
ATOM 718 O O . ASN A 1 93 ? -10.957 9.857 2.609 1.00 91.69 93 ASN A O 1
ATOM 722 N N . ASN A 1 94 ? -9.450 9.741 4.253 1.00 90.75 94 ASN A N 1
ATOM 723 C CA . ASN A 1 94 ? -8.355 9.426 3.354 1.00 90.75 94 ASN A CA 1
ATOM 724 C C . ASN A 1 94 ? -8.206 7.913 3.304 1.00 90.75 94 ASN A C 1
ATOM 726 O O . ASN A 1 94 ? -7.967 7.278 4.321 1.00 90.75 94 ASN A O 1
ATOM 730 N N . ASN A 1 95 ? -8.319 7.363 2.108 1.00 93.06 95 ASN A N 1
ATOM 731 C CA . ASN A 1 95 ? -7.931 6.003 1.786 1.00 93.06 95 ASN A CA 1
ATOM 732 C C . ASN A 1 95 ? -7.324 6.069 0.386 1.00 93.06 95 ASN A C 1
ATOM 734 O O . ASN A 1 95 ? -8.037 6.155 -0.621 1.00 93.06 95 ASN A O 1
ATOM 738 N N . LYS A 1 96 ? -6.007 6.256 0.346 1.00 93.06 96 LYS A N 1
ATOM 739 C CA . LYS A 1 96 ? -5.282 6.695 -0.844 1.00 93.06 96 LYS A CA 1
ATOM 740 C C . LYS A 1 96 ? -4.092 5.807 -1.090 1.00 93.06 96 LYS A C 1
ATOM 742 O O . LYS A 1 96 ? -3.422 5.374 -0.160 1.00 93.06 96 LYS A O 1
ATOM 747 N N . TYR A 1 97 ? -3.759 5.672 -2.360 1.00 94.75 97 TYR A N 1
ATOM 748 C CA . TYR A 1 97 ? -2.575 4.956 -2.767 1.00 94.75 97 TYR A CA 1
ATOM 749 C C . TYR A 1 97 ? -1.677 5.764 -3.681 1.00 94.75 97 TYR A C 1
ATOM 751 O O . TYR A 1 97 ? -2.108 6.721 -4.327 1.00 94.75 97 TYR A O 1
ATOM 759 N N . TYR A 1 98 ? -0.434 5.309 -3.775 1.00 95.38 98 TYR A N 1
ATOM 760 C CA . TYR A 1 98 ? 0.526 5.802 -4.743 1.00 95.38 98 TYR A CA 1
ATOM 761 C C . TYR A 1 98 ? 1.421 4.645 -5.179 1.00 95.38 98 TYR A C 1
ATOM 763 O O . TYR A 1 98 ? 2.009 3.975 -4.339 1.00 95.38 98 TYR A O 1
ATOM 771 N N . MET A 1 99 ? 1.548 4.406 -6.475 1.00 95.81 99 MET A N 1
ATOM 772 C CA . MET A 1 99 ? 2.465 3.405 -7.014 1.00 95.81 99 MET A CA 1
ATOM 773 C C . MET A 1 99 ? 3.471 4.055 -7.953 1.00 95.81 99 MET A C 1
ATOM 775 O O . MET A 1 99 ? 3.184 5.091 -8.561 1.00 95.81 99 MET A O 1
ATOM 779 N N . GLY A 1 100 ? 4.641 3.440 -8.059 1.00 96.81 100 GLY A N 1
ATOM 780 C CA . GLY A 1 100 ? 5.698 3.869 -8.958 1.00 96.81 100 GLY A CA 1
ATOM 781 C C . GLY A 1 100 ? 6.389 2.678 -9.599 1.00 96.81 100 GLY A C 1
ATOM 782 O O . GLY A 1 100 ? 6.616 1.674 -8.926 1.00 96.81 100 GLY A O 1
ATOM 783 N N . GLN A 1 101 ? 6.756 2.812 -10.870 1.00 97.31 101 GLN A N 1
ATOM 784 C CA . GLN A 1 101 ? 7.591 1.868 -11.612 1.00 97.31 101 GLN A CA 1
ATOM 785 C C . GLN A 1 101 ? 8.618 2.629 -12.448 1.00 97.31 101 GLN A C 1
ATOM 787 O O . GLN A 1 101 ? 8.281 3.628 -13.082 1.00 97.31 101 GLN A O 1
ATOM 792 N N . VAL A 1 102 ? 9.860 2.149 -12.475 1.00 97.69 102 VAL A N 1
ATOM 793 C CA . VAL A 1 102 ? 10.811 2.504 -13.536 1.00 97.69 102 VAL A CA 1
ATOM 794 C C . VAL A 1 102 ? 10.714 1.433 -14.611 1.00 97.69 102 VAL A C 1
ATOM 796 O O . VAL A 1 102 ? 10.777 0.245 -14.308 1.00 97.69 102 VAL A O 1
ATOM 799 N N . LEU A 1 103 ? 10.532 1.861 -15.852 1.00 97.06 103 LEU A N 1
ATOM 800 C CA . LEU A 1 103 ? 10.345 1.020 -17.022 1.00 97.06 103 LEU A CA 1
ATOM 801 C C . LEU A 1 103 ? 11.526 1.208 -17.971 1.00 97.06 103 LEU A C 1
ATOM 803 O O . LEU A 1 103 ? 11.963 2.339 -18.192 1.00 97.06 103 LEU A O 1
ATOM 807 N N . GLU A 1 104 ? 12.008 0.111 -18.535 1.00 95.94 104 GLU A N 1
ATOM 808 C CA . GLU A 1 104 ? 12.954 0.097 -19.648 1.00 95.94 104 GLU A CA 1
ATOM 809 C C . GLU A 1 104 ? 12.260 -0.523 -20.861 1.00 95.94 104 GLU A C 1
ATOM 811 O O . GLU A 1 104 ? 11.607 -1.563 -20.744 1.00 95.94 104 GLU A O 1
ATOM 816 N N . ASP A 1 105 ? 12.354 0.142 -22.012 1.00 95.50 105 ASP A N 1
ATOM 817 C CA . ASP A 1 105 ? 11.798 -0.396 -23.253 1.00 95.50 105 ASP A CA 1
ATOM 818 C C . ASP A 1 105 ? 12.523 -1.682 -23.641 1.00 95.50 105 ASP A C 1
ATOM 820 O O . ASP A 1 105 ? 13.739 -1.786 -23.508 1.00 95.50 105 ASP A O 1
ATOM 824 N N . ASP A 1 106 ? 11.795 -2.655 -24.183 1.00 93.06 106 ASP A N 1
ATOM 825 C CA . ASP A 1 106 ? 12.359 -3.959 -24.551 1.00 93.06 106 ASP A CA 1
ATOM 826 C C . ASP A 1 106 ? 13.395 -3.844 -25.683 1.00 93.06 106 ASP A C 1
ATOM 828 O O . ASP A 1 106 ? 14.278 -4.688 -25.816 1.00 93.06 106 ASP A O 1
ATOM 832 N N . SER A 1 107 ? 13.316 -2.778 -26.487 1.00 92.31 107 SER A N 1
ATOM 833 C CA . SER A 1 107 ? 14.339 -2.427 -27.479 1.00 92.31 107 SER A CA 1
ATOM 834 C C . SER A 1 107 ? 15.642 -1.908 -26.857 1.00 92.31 107 SER A C 1
ATOM 836 O O . SER A 1 107 ? 16.627 -1.733 -27.571 1.00 92.31 107 SER A O 1
ATOM 838 N N . GLY A 1 108 ? 15.640 -1.621 -25.554 1.00 88.62 108 GLY A N 1
ATOM 839 C CA . GLY A 1 108 ? 16.723 -0.979 -24.822 1.00 88.62 108 GLY A CA 1
ATOM 840 C C . GLY A 1 108 ? 16.828 0.526 -25.081 1.00 88.62 108 GLY A C 1
ATOM 841 O O . GLY A 1 108 ? 16.213 1.086 -25.993 1.00 88.62 108 GLY A O 1
ATOM 842 N N . GLY A 1 109 ? 17.628 1.197 -24.248 1.00 86.56 109 GLY A N 1
ATOM 843 C CA . GLY A 1 109 ? 18.086 2.575 -24.474 1.00 86.56 109 GLY A CA 1
ATOM 844 C C . GLY A 1 109 ? 17.088 3.690 -24.147 1.00 86.56 109 GLY A C 1
ATOM 845 O O . GLY A 1 109 ? 17.484 4.853 -24.133 1.00 86.56 109 GLY A O 1
ATOM 846 N N . ASN A 1 110 ? 15.835 3.361 -23.828 1.00 95.31 110 ASN A N 1
ATOM 847 C CA . ASN A 1 110 ? 14.815 4.319 -23.405 1.00 95.31 110 ASN A CA 1
ATOM 848 C C . ASN A 1 110 ? 14.241 3.927 -22.047 1.00 95.31 110 ASN A C 1
ATOM 850 O O . ASN A 1 110 ? 13.814 2.790 -21.847 1.00 95.31 110 ASN A O 1
ATOM 854 N N . TYR A 1 111 ? 14.181 4.898 -21.137 1.00 97.75 111 TYR A N 1
ATOM 855 C CA . TYR A 1 111 ? 13.687 4.696 -19.781 1.00 97.75 111 TYR A CA 1
ATOM 856 C C . TYR A 1 111 ? 12.458 5.560 -19.541 1.00 97.75 111 TYR A C 1
ATOM 858 O O . TYR A 1 111 ? 12.301 6.644 -20.105 1.00 97.75 111 TYR A O 1
ATOM 866 N N . SER A 1 112 ? 11.544 5.093 -18.705 1.00 98.06 112 SER A N 1
ATOM 867 C CA . SER A 1 112 ? 10.371 5.863 -18.312 1.00 98.06 112 SER A CA 1
ATOM 868 C C . SER A 1 112 ? 10.051 5.647 -16.844 1.00 98.06 112 SER A C 1
ATOM 870 O O . SER A 1 112 ? 10.288 4.575 -16.300 1.00 98.06 112 SER A O 1
ATOM 872 N N . VAL A 1 113 ? 9.494 6.658 -16.189 1.00 98.38 113 VAL A N 1
ATOM 873 C CA . VAL A 1 113 ? 8.954 6.528 -14.837 1.00 98.38 113 VAL A CA 1
ATOM 874 C C . VAL A 1 113 ? 7.444 6.639 -14.923 1.00 98.38 113 VAL A C 1
ATOM 876 O O . VAL A 1 113 ? 6.904 7.621 -15.437 1.00 98.38 113 VAL A O 1
ATOM 879 N N . TRP A 1 114 ? 6.777 5.603 -14.434 1.00 98.06 114 TRP A N 1
ATOM 880 C CA . TRP A 1 114 ? 5.334 5.511 -14.346 1.00 98.06 114 TRP A CA 1
ATOM 881 C C . TRP A 1 114 ? 4.894 5.727 -12.905 1.00 98.06 114 TRP A C 1
ATOM 883 O O . TRP A 1 114 ? 5.359 5.040 -11.995 1.00 98.06 114 TRP A O 1
ATOM 893 N N . PHE A 1 115 ? 3.964 6.653 -12.701 1.00 97.94 115 PHE A N 1
ATOM 894 C CA . PHE A 1 115 ? 3.276 6.844 -11.434 1.00 97.94 115 PHE A CA 1
ATOM 895 C C . PHE A 1 115 ? 1.774 6.731 -11.634 1.00 97.94 115 PHE A C 1
ATOM 897 O O . PHE A 1 115 ? 1.221 7.286 -12.583 1.00 97.94 115 PHE A O 1
ATOM 904 N N . ARG A 1 116 ? 1.103 6.091 -10.679 1.00 94.81 116 ARG A N 1
ATOM 905 C CA . ARG A 1 116 ? -0.358 6.043 -10.615 1.00 94.81 116 ARG A CA 1
ATOM 906 C C . ARG A 1 116 ? -0.825 6.188 -9.174 1.00 94.81 116 ARG A C 1
ATOM 908 O O . ARG A 1 116 ? -0.302 5.527 -8.280 1.00 94.81 116 ARG A O 1
ATOM 915 N N . TRP A 1 117 ? -1.798 7.057 -8.935 1.00 95.25 117 TRP A N 1
ATOM 916 C CA . TRP A 1 117 ? -2.276 7.370 -7.588 1.00 95.25 117 TRP A CA 1
ATOM 917 C C . TRP A 1 117 ? -3.744 7.765 -7.587 1.00 95.25 117 TRP A C 1
ATOM 919 O O . TRP A 1 117 ? -4.296 8.200 -8.596 1.00 95.25 117 TRP A O 1
ATOM 929 N N . GLY A 1 118 ? -4.388 7.644 -6.434 1.00 93.19 118 GLY A N 1
ATOM 930 C CA . GLY A 1 118 ? -5.796 7.987 -6.318 1.00 93.19 118 GLY A CA 1
ATOM 931 C C . GLY A 1 118 ? -6.427 7.459 -5.046 1.00 93.19 118 GLY A C 1
ATOM 932 O O . GLY A 1 118 ? -5.744 7.010 -4.122 1.00 93.19 118 GLY A O 1
ATOM 933 N N . ARG A 1 119 ? -7.756 7.531 -5.015 1.00 89.88 119 ARG A N 1
ATOM 934 C CA . ARG A 1 119 ? -8.559 6.880 -3.986 1.00 89.88 119 ARG A CA 1
ATOM 935 C C . ARG A 1 119 ? -8.581 5.379 -4.257 1.00 89.88 119 ARG A C 1
ATOM 937 O O . ARG A 1 119 ? -8.759 4.968 -5.404 1.00 89.88 119 ARG A O 1
ATOM 944 N N . VAL A 1 120 ? -8.372 4.581 -3.214 1.00 85.50 120 VAL A N 1
ATOM 945 C CA . VAL A 1 120 ? -8.436 3.122 -3.330 1.00 85.50 120 VAL A CA 1
ATOM 946 C C . VAL A 1 120 ? -9.811 2.740 -3.878 1.00 85.50 120 VAL A C 1
ATOM 948 O O . VAL A 1 120 ? -10.826 3.261 -3.421 1.00 85.50 120 VAL A O 1
ATOM 951 N N . GLY A 1 121 ? -9.815 1.925 -4.932 1.00 79.50 121 GLY A N 1
ATOM 952 C CA . GLY A 1 121 ? -11.039 1.467 -5.576 1.00 79.50 121 GLY A CA 1
ATOM 953 C C . GLY A 1 121 ? -11.693 2.377 -6.625 1.00 79.50 121 GLY A C 1
ATOM 954 O O . GLY A 1 121 ? -12.750 2.046 -7.171 1.00 79.50 121 GLY A O 1
ATOM 955 N N . LYS A 1 122 ? -11.102 3.530 -6.942 1.00 84.56 122 LYS A N 1
ATOM 956 C CA . LYS A 1 122 ? -11.657 4.475 -7.927 1.00 84.56 122 LYS A CA 1
ATOM 957 C C . LYS A 1 122 ? -10.662 4.799 -9.036 1.00 84.56 122 LYS A C 1
ATOM 959 O O . LYS A 1 122 ? -9.504 4.381 -8.998 1.00 84.56 122 LYS A O 1
ATOM 964 N N . THR A 1 123 ? -11.138 5.537 -10.038 1.00 78.75 123 THR A N 1
ATOM 965 C CA . THR A 1 123 ? -10.326 6.020 -11.158 1.00 78.75 123 THR A CA 1
ATOM 966 C C . THR A 1 123 ? -9.102 6.772 -10.648 1.00 78.75 123 THR A C 1
ATOM 968 O O . THR A 1 123 ? -9.180 7.585 -9.723 1.00 78.75 123 THR A O 1
ATOM 971 N N . ALA A 1 124 ? -7.960 6.472 -11.254 1.00 85.62 124 ALA A N 1
ATOM 972 C CA . ALA A 1 124 ? -6.663 6.946 -10.816 1.00 85.62 124 ALA A CA 1
ATOM 973 C C . ALA A 1 124 ? -6.146 8.074 -11.703 1.00 85.62 124 ALA A C 1
ATOM 975 O O . ALA A 1 124 ? -6.428 8.127 -12.897 1.00 85.62 124 ALA A O 1
ATOM 976 N N . GLN A 1 125 ? -5.325 8.937 -11.119 1.00 94.12 125 GLN A N 1
ATOM 977 C CA . GLN A 1 125 ? -4.447 9.817 -11.872 1.00 94.12 125 GLN A CA 1
ATOM 978 C C . GLN A 1 125 ? -3.168 9.065 -12.232 1.00 94.12 125 GLN A C 1
ATOM 980 O O . GLN A 1 125 ? -2.701 8.208 -11.476 1.00 94.12 125 GLN A O 1
ATOM 985 N N . THR A 1 126 ? -2.598 9.406 -13.381 1.00 96.19 126 THR A N 1
ATOM 986 C CA . THR A 1 126 ? -1.409 8.755 -13.929 1.00 96.19 126 THR A CA 1
ATOM 987 C C . THR A 1 126 ? -0.402 9.783 -14.423 1.00 96.19 126 THR A C 1
ATOM 989 O O . THR A 1 126 ? -0.777 10.870 -14.858 1.00 96.19 126 THR A O 1
ATOM 992 N N . SER A 1 127 ? 0.876 9.423 -14.409 1.00 97.56 127 SER A N 1
ATOM 993 C CA . SER A 1 127 ? 1.959 10.192 -15.018 1.00 97.56 127 SER A CA 1
ATOM 994 C C . SER A 1 127 ? 2.968 9.229 -15.628 1.00 97.56 127 SER A C 1
ATOM 996 O O . SER A 1 127 ? 3.484 8.363 -14.925 1.00 97.56 127 SER A O 1
ATOM 998 N N . LEU A 1 128 ? 3.253 9.392 -16.920 1.00 97.88 128 LEU A N 1
ATOM 999 C CA . LEU A 1 128 ? 4.329 8.695 -17.619 1.00 97.88 128 LEU A CA 1
ATOM 1000 C C . LEU A 1 128 ? 5.348 9.731 -18.081 1.00 97.88 128 LEU A C 1
ATOM 1002 O O . LEU A 1 128 ? 5.008 10.637 -18.839 1.00 97.88 128 LEU A O 1
ATOM 1006 N N . GLN A 1 129 ? 6.586 9.604 -17.619 1.00 97.50 129 GLN A N 1
ATOM 1007 C CA . GLN A 1 129 ? 7.669 10.524 -17.955 1.00 97.50 129 GLN A CA 1
ATOM 1008 C C . GLN A 1 129 ? 8.812 9.749 -18.597 1.00 97.50 129 GLN A C 1
ATOM 1010 O O . GLN A 1 129 ? 9.284 8.781 -18.009 1.00 97.50 129 GLN A O 1
ATOM 1015 N N . SER A 1 130 ? 9.259 10.170 -19.779 1.00 96.81 130 SER A N 1
ATOM 1016 C CA . SER A 1 130 ? 10.382 9.546 -20.489 1.00 96.81 130 SER A CA 1
ATOM 1017 C C . SER A 1 130 ? 11.707 10.215 -20.128 1.00 96.81 130 SER A C 1
ATOM 1019 O O . SER A 1 130 ? 11.773 11.433 -19.971 1.00 96.81 130 SER A O 1
ATOM 1021 N N . PHE A 1 131 ? 12.768 9.419 -20.046 1.00 95.81 131 PHE A N 1
ATOM 1022 C CA . PHE A 1 131 ? 14.121 9.851 -19.712 1.00 95.81 131 PHE A CA 1
ATOM 1023 C C . PHE A 1 131 ? 15.122 9.225 -20.685 1.00 95.81 131 PHE A C 1
ATOM 1025 O O . PHE A 1 131 ? 15.018 8.046 -21.023 1.00 95.81 131 PHE A O 1
ATOM 1032 N N . GLY A 1 132 ? 16.121 10.008 -21.100 1.00 89.50 132 GLY A N 1
ATOM 1033 C CA . GLY A 1 132 ? 17.218 9.524 -21.949 1.00 89.50 132 GLY A CA 1
ATOM 1034 C C . GLY A 1 132 ? 18.321 8.790 -21.177 1.00 89.50 132 GLY A C 1
ATOM 1035 O O . GLY A 1 132 ? 19.249 8.269 -21.781 1.00 89.50 132 GLY A O 1
ATOM 1036 N N . SER A 1 133 ? 18.247 8.764 -19.843 1.00 95.88 133 SER A N 1
ATOM 1037 C CA . SER A 1 133 ? 19.224 8.105 -18.977 1.00 95.88 133 SER A CA 1
ATOM 1038 C C . SER A 1 133 ? 18.533 7.297 -17.884 1.00 95.88 133 SER A C 1
ATOM 1040 O O . SER A 1 133 ? 17.600 7.773 -17.227 1.00 95.88 133 SER A O 1
ATOM 1042 N N . LYS A 1 134 ? 19.061 6.092 -17.656 1.00 95.88 134 LYS A N 1
ATOM 1043 C CA . LYS A 1 134 ? 18.680 5.194 -16.565 1.00 95.88 134 LYS A CA 1
ATOM 1044 C C . LYS A 1 134 ? 18.763 5.883 -15.205 1.00 95.88 134 LYS A C 1
ATOM 1046 O O . LYS A 1 134 ? 17.820 5.826 -14.420 1.00 95.88 134 LYS A O 1
ATOM 1051 N N . ASP A 1 135 ? 19.863 6.588 -14.954 1.00 96.56 135 ASP A N 1
ATOM 1052 C CA . ASP A 1 135 ? 20.122 7.237 -13.668 1.00 96.56 135 ASP A CA 1
ATOM 1053 C C . ASP A 1 135 ? 19.124 8.362 -13.390 1.00 96.56 135 ASP A C 1
ATOM 1055 O O . ASP A 1 135 ? 18.672 8.528 -12.257 1.00 96.56 135 ASP A O 1
ATOM 1059 N N . GLN A 1 136 ? 18.720 9.105 -14.425 1.00 97.31 136 GLN A N 1
ATOM 1060 C CA . GLN A 1 136 ? 17.703 10.152 -14.293 1.00 97.31 136 GLN A CA 1
ATOM 1061 C C . GLN A 1 136 ? 16.331 9.567 -13.936 1.00 97.31 136 GLN A C 1
ATOM 1063 O O . GLN A 1 136 ? 15.653 10.094 -13.051 1.00 97.31 136 GLN A O 1
ATOM 1068 N N . ALA A 1 137 ? 15.944 8.461 -14.579 1.00 97.81 137 ALA A N 1
ATOM 1069 C CA . ALA A 1 137 ? 14.693 7.769 -14.282 1.00 97.81 137 ALA A CA 1
ATOM 1070 C C . ALA A 1 137 ? 14.684 7.214 -12.846 1.00 97.81 137 ALA A C 1
ATOM 1072 O O . ALA A 1 137 ? 13.739 7.442 -12.085 1.00 97.81 137 ALA A O 1
ATOM 1073 N N . ILE A 1 138 ? 15.772 6.550 -12.438 1.00 97.56 138 ILE A N 1
ATOM 1074 C CA . ILE A 1 138 ? 15.944 6.055 -11.068 1.00 97.56 138 ILE A CA 1
ATOM 1075 C C . ILE A 1 138 ? 15.881 7.211 -10.065 1.00 97.56 138 ILE A C 1
ATOM 1077 O O . ILE A 1 138 ? 15.212 7.096 -9.036 1.00 97.56 138 ILE A O 1
ATOM 1081 N N . TRP A 1 139 ? 16.538 8.337 -10.347 1.00 97.50 139 TRP A N 1
ATOM 1082 C CA . TRP A 1 139 ? 16.537 9.489 -9.452 1.00 97.50 139 TRP A CA 1
ATOM 1083 C C . TRP A 1 139 ? 15.132 10.063 -9.236 1.00 97.50 139 TRP A C 1
ATOM 1085 O O . TRP A 1 139 ? 14.740 10.271 -8.085 1.00 97.50 139 TRP A O 1
ATOM 1095 N N . GLU A 1 140 ? 14.345 10.277 -10.297 1.00 98.38 140 GLU A N 1
ATOM 1096 C CA . GLU A 1 140 ? 12.982 10.817 -10.155 1.00 98.38 140 GLU A CA 1
ATOM 1097 C C . GLU A 1 140 ? 12.073 9.841 -9.390 1.00 98.38 140 GLU A C 1
ATOM 1099 O O . GLU A 1 140 ? 11.315 10.254 -8.506 1.00 98.38 140 GLU A O 1
ATOM 1104 N N . PHE A 1 141 ? 12.216 8.537 -9.637 1.00 98.44 141 PHE A N 1
ATOM 1105 C CA . PHE A 1 141 ? 11.533 7.493 -8.875 1.00 98.44 141 PHE A CA 1
ATOM 1106 C C . PHE A 1 141 ? 11.871 7.545 -7.376 1.00 98.44 141 PHE A C 1
ATOM 1108 O O . PHE A 1 141 ? 10.975 7.613 -6.529 1.00 98.44 141 PHE A O 1
ATOM 1115 N N . GLN A 1 142 ? 13.162 7.569 -7.027 1.00 98.06 142 GLN A N 1
ATOM 1116 C CA . GLN A 1 142 ? 13.621 7.586 -5.634 1.00 98.06 142 GLN A CA 1
ATOM 1117 C C . GLN A 1 142 ? 13.234 8.880 -4.914 1.00 98.06 142 GLN A C 1
ATOM 1119 O O . GLN A 1 142 ? 12.842 8.861 -3.743 1.00 98.06 142 GLN A O 1
ATOM 1124 N N . LYS A 1 143 ? 13.309 10.011 -5.618 1.00 98.19 143 LYS A N 1
ATOM 1125 C CA . LYS A 1 143 ? 12.854 11.312 -5.131 1.00 98.19 143 LYS A CA 1
ATOM 1126 C C . LYS A 1 143 ? 11.367 11.278 -4.800 1.00 98.19 143 LYS A C 1
ATOM 1128 O O . LYS A 1 143 ? 10.991 11.708 -3.709 1.00 98.19 143 LYS A O 1
ATOM 1133 N N . LYS A 1 144 ? 10.527 10.730 -5.688 1.00 98.38 144 LYS A N 1
ATOM 1134 C CA . LYS A 1 144 ? 9.085 10.610 -5.435 1.00 98.38 144 LYS A CA 1
ATOM 1135 C C . LYS A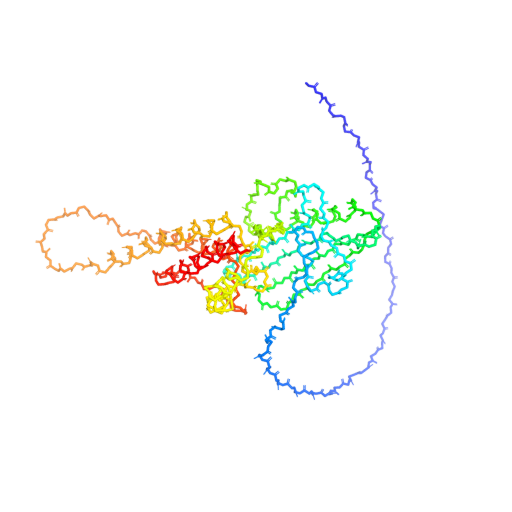 1 144 ? 8.796 9.693 -4.251 1.00 98.38 144 LYS A C 1
ATOM 1137 O O . LYS A 1 144 ? 8.007 10.061 -3.382 1.00 98.38 144 LYS A O 1
ATOM 1142 N N . PHE A 1 145 ? 9.480 8.552 -4.162 1.00 98.25 145 PHE A N 1
ATOM 1143 C CA . PHE A 1 145 ? 9.369 7.643 -3.021 1.00 98.25 145 PHE A CA 1
ATOM 1144 C C . PHE A 1 145 ? 9.680 8.357 -1.697 1.00 98.25 145 PHE A C 1
ATOM 1146 O O . PHE A 1 145 ? 8.877 8.306 -0.761 1.00 98.25 145 PHE A O 1
ATOM 1153 N N . ARG A 1 146 ? 10.796 9.094 -1.629 1.00 98.06 146 ARG A N 1
ATOM 1154 C CA . ARG A 1 146 ? 11.191 9.853 -0.433 1.00 98.06 146 ARG A CA 1
ATOM 1155 C C . ARG A 1 146 ? 10.209 10.972 -0.100 1.00 98.06 146 ARG A C 1
ATOM 1157 O O . ARG A 1 146 ? 9.899 11.176 1.069 1.00 98.06 146 ARG A O 1
ATOM 1164 N N . GLU A 1 147 ? 9.681 11.675 -1.099 1.00 98.00 147 GLU A N 1
ATOM 1165 C CA . GLU A 1 147 ? 8.652 12.704 -0.907 1.00 98.00 147 GLU A CA 1
ATOM 1166 C C . GLU A 1 147 ? 7.395 12.124 -0.234 1.00 98.00 147 GLU A C 1
ATOM 1168 O O . GLU A 1 147 ? 6.865 12.711 0.714 1.00 98.00 147 GLU A O 1
ATOM 1173 N N . LYS A 1 148 ? 6.925 10.953 -0.688 1.00 97.50 148 LYS A N 1
ATOM 1174 C CA . LYS A 1 148 ? 5.685 10.337 -0.186 1.00 97.50 148 LYS A CA 1
ATOM 1175 C C . LYS A 1 148 ? 5.850 9.622 1.152 1.00 97.50 148 LYS A C 1
ATOM 1177 O O . LYS A 1 148 ? 4.926 9.648 1.966 1.00 97.50 148 LYS A O 1
ATOM 1182 N N . THR A 1 149 ? 7.008 9.017 1.396 1.00 97.81 149 THR A N 1
ATOM 1183 C CA . THR A 1 149 ? 7.227 8.148 2.563 1.00 97.81 149 THR A CA 1
ATOM 1184 C C . THR A 1 149 ? 8.102 8.776 3.641 1.00 97.81 149 THR A C 1
ATOM 1186 O O . THR A 1 149 ? 7.984 8.396 4.796 1.00 97.81 149 THR A O 1
ATOM 1189 N N . GLY A 1 150 ? 8.975 9.725 3.294 1.00 97.31 150 GLY A N 1
ATOM 1190 C CA . GLY A 1 150 ? 10.053 10.206 4.165 1.00 97.31 150 GLY A CA 1
ATOM 1191 C C . GLY A 1 150 ? 11.292 9.300 4.198 1.00 97.31 150 GLY A C 1
ATOM 1192 O O . GLY A 1 150 ? 12.313 9.705 4.744 1.00 97.31 150 GLY A O 1
ATOM 1193 N N . ASN A 1 151 ? 11.241 8.117 3.579 1.00 97.94 151 ASN A N 1
ATOM 1194 C CA . ASN A 1 151 ? 12.310 7.120 3.611 1.00 97.94 151 ASN A CA 1
ATOM 1195 C C . ASN A 1 151 ? 13.184 7.199 2.351 1.00 97.94 151 ASN A C 1
ATOM 1197 O O . ASN A 1 151 ? 12.713 7.521 1.260 1.00 97.94 151 ASN A O 1
ATOM 1201 N N . ALA A 1 152 ? 14.472 6.882 2.478 1.00 96.69 152 ALA A N 1
ATOM 1202 C CA . ALA A 1 152 ? 15.335 6.701 1.316 1.00 96.69 152 ALA A CA 1
ATOM 1203 C C . ALA A 1 152 ? 15.078 5.330 0.669 1.00 96.69 152 ALA A C 1
ATOM 1205 O O . ALA A 1 152 ? 14.958 4.327 1.368 1.00 96.69 152 ALA A O 1
ATOM 1206 N N . TRP A 1 153 ? 15.043 5.270 -0.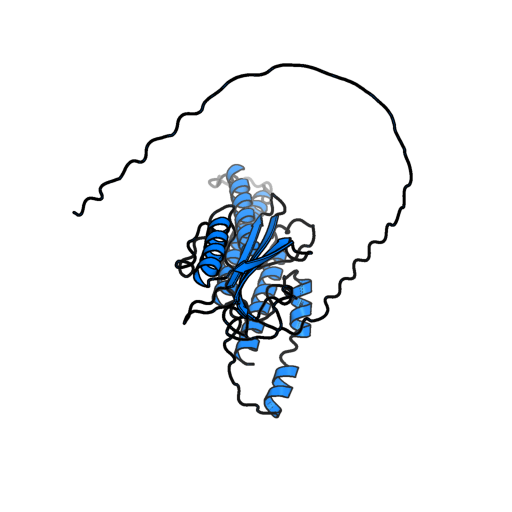666 1.00 95.62 153 TRP A N 1
ATOM 1207 C CA . TRP A 1 153 ? 14.736 4.036 -1.406 1.00 95.62 153 TRP A CA 1
ATOM 1208 C C . TRP A 1 153 ? 15.674 2.858 -1.086 1.00 95.62 153 TRP A C 1
ATOM 1210 O O . TRP A 1 153 ? 15.246 1.706 -1.002 1.00 95.62 153 TRP A O 1
ATOM 1220 N N . HIS A 1 154 ? 16.964 3.137 -0.884 1.00 92.56 154 HIS A N 1
ATOM 1221 C CA . HIS A 1 154 ? 17.955 2.112 -0.547 1.00 92.56 154 HIS A CA 1
ATOM 1222 C C . HIS A 1 154 ? 17.788 1.564 0.882 1.00 92.56 154 HIS A C 1
ATOM 1224 O O . HIS A 1 154 ? 18.206 0.443 1.144 1.00 92.56 154 HIS A O 1
ATOM 1230 N N . CYS A 1 155 ? 17.116 2.296 1.777 1.00 91.50 155 CYS A N 1
ATOM 1231 C CA . CYS A 1 155 ? 16.825 1.868 3.149 1.00 91.50 155 CYS A CA 1
ATOM 1232 C C . CYS A 1 155 ? 15.453 1.191 3.296 1.00 91.50 155 CYS A C 1
ATOM 1234 O O . CYS A 1 155 ? 15.002 0.987 4.418 1.00 91.50 155 CYS A O 1
ATOM 1236 N N . ARG A 1 156 ? 14.775 0.836 2.195 1.00 92.19 156 ARG A N 1
ATOM 1237 C CA . ARG A 1 156 ? 13.415 0.263 2.236 1.00 92.19 156 ARG A CA 1
ATOM 1238 C C . ARG A 1 156 ? 13.301 -1.050 3.023 1.00 92.19 156 ARG A C 1
ATOM 1240 O O . ARG A 1 156 ? 12.223 -1.345 3.505 1.00 92.19 156 ARG A O 1
ATOM 1247 N N . ALA A 1 157 ? 14.395 -1.797 3.190 1.00 88.75 157 ALA A N 1
ATOM 1248 C CA . ALA A 1 157 ? 14.420 -2.992 4.040 1.00 88.75 157 ALA A CA 1
ATOM 1249 C C . ALA A 1 157 ? 14.220 -2.674 5.537 1.00 88.75 157 ALA A C 1
ATOM 1251 O O . ALA A 1 157 ? 13.777 -3.526 6.292 1.00 88.75 157 ALA A O 1
ATOM 1252 N N . ASN A 1 158 ? 14.529 -1.442 5.955 1.00 92.94 158 ASN A N 1
ATOM 1253 C CA . ASN A 1 158 ? 14.311 -0.926 7.306 1.00 92.94 158 ASN A CA 1
ATOM 1254 C C . ASN A 1 158 ? 13.318 0.246 7.251 1.00 92.94 158 ASN A C 1
ATOM 1256 O O . ASN A 1 158 ? 13.589 1.330 7.772 1.00 92.94 158 ASN A O 1
ATOM 1260 N N . PHE A 1 159 ? 12.213 0.070 6.522 1.00 94.44 159 PHE A N 1
ATOM 1261 C CA . PHE A 1 159 ? 11.220 1.120 6.328 1.00 94.44 159 PHE A CA 1
ATOM 1262 C C . PHE A 1 159 ? 10.605 1.559 7.663 1.00 94.44 159 PHE A C 1
ATOM 1264 O O . PHE A 1 159 ? 10.158 0.731 8.453 1.00 94.44 159 PHE A O 1
ATOM 1271 N N . ILE A 1 160 ? 10.531 2.873 7.895 1.00 94.06 160 ILE A N 1
ATOM 1272 C CA . ILE A 1 160 ? 9.869 3.437 9.076 1.00 94.06 160 ILE A CA 1
ATOM 1273 C C . ILE A 1 160 ? 8.613 4.181 8.647 1.00 94.06 160 ILE A C 1
ATOM 1275 O O . ILE A 1 160 ? 8.656 5.157 7.889 1.00 94.06 160 ILE A O 1
ATOM 1279 N N . LYS A 1 161 ? 7.477 3.746 9.188 1.00 93.69 161 LYS A N 1
ATOM 1280 C CA . LYS A 1 161 ? 6.196 4.399 8.967 1.00 93.69 161 LYS A CA 1
ATOM 1281 C C . LYS A 1 161 ? 6.109 5.717 9.746 1.00 93.69 161 LYS A C 1
ATOM 1283 O O . LYS A 1 161 ? 6.033 5.725 10.969 1.00 93.69 161 LYS A O 1
ATOM 1288 N N . TYR A 1 162 ? 6.046 6.842 9.030 1.00 93.19 162 TYR A N 1
ATOM 1289 C CA . TYR A 1 162 ? 5.823 8.160 9.634 1.00 93.19 162 TYR A CA 1
ATOM 1290 C C . TYR A 1 162 ? 4.334 8.571 9.648 1.00 93.19 162 TYR A C 1
ATOM 1292 O O . TYR A 1 162 ? 3.612 8.322 8.663 1.00 93.19 162 TYR A O 1
ATOM 1300 N N . PRO A 1 163 ? 3.866 9.257 10.713 1.00 90.69 163 PRO A N 1
ATOM 1301 C CA . PRO A 1 163 ? 2.525 9.839 10.774 1.00 90.69 163 PRO A CA 1
ATOM 1302 C C . PRO A 1 163 ? 2.240 10.766 9.587 1.00 90.69 163 PRO A C 1
ATOM 1304 O O . PRO A 1 163 ? 3.099 11.534 9.156 1.00 90.69 163 PRO A O 1
ATOM 1307 N N . GLY A 1 164 ? 1.034 10.679 9.020 1.00 91.44 164 GLY A N 1
ATOM 1308 C CA . GLY A 1 164 ? 0.603 11.533 7.902 1.00 91.44 164 GLY A CA 1
ATOM 1309 C C . GLY A 1 164 ? 1.316 11.296 6.560 1.00 91.44 164 GLY A C 1
ATOM 1310 O O . GLY A 1 164 ? 0.999 11.968 5.580 1.00 91.44 164 GLY A O 1
ATOM 1311 N N . ARG A 1 165 ? 2.248 10.337 6.473 1.00 95.12 165 ARG A N 1
ATOM 1312 C CA . ARG A 1 165 ? 2.916 9.918 5.223 1.00 95.12 165 ARG A CA 1
ATOM 1313 C C . ARG A 1 165 ? 2.244 8.678 4.636 1.00 95.12 165 ARG A C 1
ATOM 1315 O O . ARG A 1 165 ? 1.296 8.158 5.226 1.00 95.12 165 ARG A O 1
ATOM 1322 N N . TYR A 1 166 ? 2.728 8.184 3.506 1.00 96.88 166 TYR A N 1
ATOM 1323 C CA . TYR A 1 166 ? 2.359 6.856 3.018 1.00 96.88 166 TYR A CA 1
ATOM 1324 C C . TYR A 1 166 ? 3.122 5.750 3.764 1.00 96.88 166 TYR A C 1
ATOM 1326 O O . TYR A 1 166 ? 4.159 6.018 4.370 1.00 96.88 166 TYR A O 1
ATOM 1334 N N . ASP A 1 167 ? 2.567 4.546 3.779 1.00 96.75 167 ASP A N 1
ATOM 1335 C CA . ASP A 1 167 ? 3.229 3.302 4.179 1.00 96.75 167 ASP A CA 1
ATOM 1336 C C . ASP A 1 167 ? 3.596 2.476 2.946 1.00 96.75 167 ASP A C 1
ATOM 1338 O O . ASP A 1 167 ? 2.990 2.664 1.885 1.00 96.75 167 ASP A O 1
ATOM 1342 N N . LEU A 1 168 ? 4.579 1.592 3.081 1.00 95.12 168 LEU A N 1
ATOM 1343 C CA . LEU A 1 168 ? 4.995 0.672 2.028 1.00 95.12 168 LEU A CA 1
ATOM 1344 C C . LEU A 1 168 ? 4.177 -0.620 2.121 1.00 95.12 168 LEU A C 1
ATOM 1346 O O . LEU A 1 168 ? 4.085 -1.217 3.186 1.00 95.12 168 LEU A O 1
ATOM 1350 N N . ILE A 1 169 ? 3.596 -1.043 0.998 1.00 92.44 169 ILE A N 1
ATOM 1351 C CA . ILE A 1 169 ? 2.975 -2.361 0.862 1.00 92.44 169 ILE A CA 1
ATOM 1352 C C . ILE A 1 169 ? 3.989 -3.280 0.204 1.00 92.44 169 ILE A C 1
ATOM 1354 O O . ILE A 1 169 ? 4.362 -3.070 -0.956 1.00 92.44 169 ILE A O 1
ATOM 1358 N N . GLU A 1 170 ? 4.435 -4.288 0.942 1.00 88.31 170 GLU A N 1
ATOM 1359 C CA . GLU A 1 170 ? 5.326 -5.297 0.394 1.00 88.31 170 GLU A CA 1
ATOM 1360 C C . GLU A 1 170 ? 4.548 -6.262 -0.494 1.00 88.31 170 GLU A C 1
ATOM 1362 O O . GLU A 1 170 ? 3.537 -6.844 -0.089 1.00 88.31 170 GLU A O 1
ATOM 1367 N N . GLN A 1 171 ? 5.032 -6.413 -1.725 1.00 85.75 171 GLN A N 1
ATOM 1368 C CA . GLN A 1 171 ? 4.439 -7.298 -2.711 1.00 85.75 171 GLN A CA 1
ATOM 1369 C C . GLN A 1 171 ? 5.485 -8.273 -3.247 1.00 85.75 171 GLN A C 1
ATOM 1371 O O . GLN A 1 171 ? 6.585 -7.850 -3.611 1.00 85.75 171 GLN A O 1
ATOM 1376 N N . ASP A 1 172 ? 5.119 -9.547 -3.342 1.00 80.75 172 ASP A N 1
ATOM 1377 C CA . ASP A 1 172 ? 5.864 -10.565 -4.073 1.00 80.75 172 ASP A CA 1
ATOM 1378 C C . ASP A 1 172 ? 5.105 -10.914 -5.355 1.00 80.75 172 ASP A C 1
ATOM 1380 O O . ASP A 1 172 ? 3.941 -11.301 -5.337 1.00 80.75 172 ASP A O 1
ATOM 1384 N N . PHE A 1 173 ? 5.752 -10.714 -6.497 1.00 70.50 173 PHE A N 1
ATOM 1385 C CA . PHE A 1 173 ? 5.176 -11.030 -7.804 1.00 70.50 173 PHE A CA 1
ATOM 1386 C C . PHE A 1 173 ? 5.695 -12.360 -8.360 1.00 70.50 173 PHE A C 1
ATOM 1388 O O . PHE A 1 173 ? 5.293 -12.734 -9.461 1.00 70.50 173 PHE A O 1
ATOM 1395 N N . GLY A 1 174 ? 6.545 -13.063 -7.601 1.00 60.09 174 GLY A N 1
ATOM 1396 C CA . GLY A 1 174 ? 7.167 -14.320 -7.985 1.00 60.09 174 GLY A CA 1
ATOM 1397 C C . GLY A 1 174 ? 8.207 -14.144 -9.095 1.00 60.09 174 GLY A C 1
ATOM 1398 O O . GLY A 1 174 ? 7.953 -13.579 -10.156 1.00 60.09 174 GLY A O 1
ATOM 1399 N N . ALA A 1 175 ? 9.405 -14.693 -8.902 1.00 50.03 175 ALA A N 1
ATOM 1400 C CA . ALA A 1 175 ? 10.178 -15.158 -10.052 1.00 50.03 175 ALA A CA 1
ATOM 1401 C C . ALA A 1 175 ? 9.476 -16.420 -10.564 1.00 50.03 175 ALA A C 1
ATOM 1403 O O . ALA A 1 175 ? 9.138 -17.258 -9.733 1.00 50.03 175 ALA A O 1
ATOM 1404 N N . SER A 1 176 ? 9.249 -16.559 -11.877 1.00 45.31 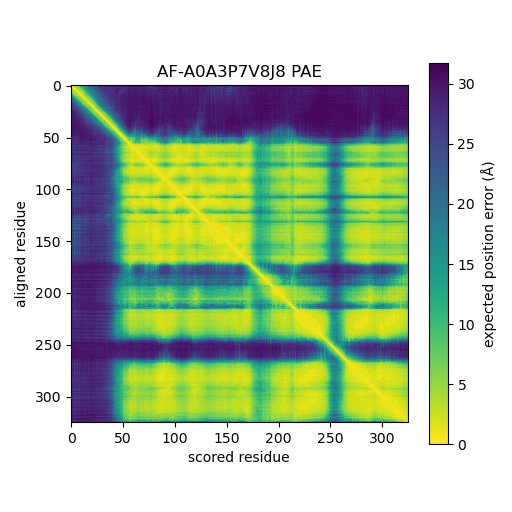176 SER A N 1
ATOM 1405 C CA . SER A 1 176 ? 8.624 -17.746 -12.483 1.00 45.31 176 SER A CA 1
ATOM 1406 C C . SER A 1 176 ? 9.195 -19.038 -11.888 1.00 45.31 176 SER A C 1
ATOM 1408 O O . SER A 1 176 ? 10.264 -19.500 -12.297 1.00 45.31 176 SER A O 1
ATOM 1410 N N . ARG A 1 177 ? 8.499 -19.623 -10.909 1.00 47.50 177 ARG A N 1
ATOM 1411 C CA . ARG A 1 177 ? 8.816 -20.952 -10.404 1.00 47.50 177 ARG A CA 1
ATOM 1412 C C . ARG A 1 177 ? 8.368 -21.901 -11.505 1.00 47.50 177 ARG A C 1
ATOM 1414 O O . ARG A 1 177 ? 7.193 -21.978 -11.841 1.00 47.50 177 ARG A O 1
ATOM 1421 N N . LYS A 1 178 ? 9.335 -22.531 -12.172 1.00 43.06 178 LYS A N 1
ATOM 1422 C CA . LYS A 1 178 ? 9.051 -23.570 -13.163 1.00 43.06 178 LYS A CA 1
ATOM 1423 C C . LYS A 1 178 ? 8.595 -24.810 -12.404 1.00 43.06 178 LYS A C 1
ATOM 1425 O O . LYS A 1 178 ? 9.437 -25.574 -11.941 1.00 43.06 178 LYS A O 1
ATOM 1430 N N . TYR A 1 179 ? 7.291 -24.996 -12.263 1.00 49.09 179 TYR A N 1
ATOM 1431 C CA . TYR A 1 179 ? 6.755 -26.270 -11.805 1.00 49.09 179 TYR A CA 1
ATOM 1432 C C . TYR A 1 179 ? 6.758 -27.277 -12.959 1.00 49.09 179 TYR A C 1
ATOM 1434 O O . TYR A 1 179 ? 6.582 -26.926 -14.128 1.00 49.09 179 TYR A O 1
ATOM 1442 N N . LEU A 1 180 ? 7.026 -28.539 -12.628 1.00 47.81 180 LEU A N 1
ATOM 1443 C CA . LEU A 1 180 ? 6.891 -29.660 -13.553 1.00 47.81 180 LEU A CA 1
ATOM 1444 C C . LEU A 1 180 ? 5.404 -29.811 -13.902 1.00 47.81 180 LEU A C 1
ATOM 1446 O O . LEU A 1 180 ? 4.604 -30.128 -13.025 1.00 47.81 180 LEU A O 1
ATOM 1450 N N . GLU A 1 181 ? 5.036 -29.583 -15.167 1.00 48.19 181 GLU A N 1
ATOM 1451 C CA . GLU A 1 181 ? 3.689 -29.853 -15.688 1.00 48.19 181 GLU A CA 1
ATOM 1452 C C . GLU A 1 181 ? 3.348 -31.342 -15.517 1.00 48.19 181 GLU A C 1
ATOM 1454 O O . GLU A 1 181 ? 3.642 -32.186 -16.365 1.00 48.19 181 GLU A O 1
ATOM 1459 N N . ILE A 1 182 ? 2.693 -31.685 -14.412 1.00 59.97 182 ILE A N 1
ATOM 1460 C CA . ILE A 1 182 ? 2.017 -32.968 -14.256 1.00 59.97 182 ILE A CA 1
ATOM 1461 C C . ILE A 1 182 ? 0.542 -32.703 -14.560 1.00 59.97 182 ILE A C 1
ATOM 1463 O O . ILE A 1 182 ? -0.183 -32.175 -13.721 1.00 59.97 182 ILE A O 1
ATOM 1467 N N . LYS A 1 183 ? 0.088 -33.083 -15.763 1.00 61.19 183 LYS A N 1
ATOM 1468 C CA . LYS A 1 183 ? -1.281 -32.842 -16.281 1.00 61.19 183 LYS A CA 1
ATOM 1469 C C . LYS A 1 183 ? -2.424 -33.230 -15.330 1.00 61.19 183 LYS A C 1
ATOM 1471 O O . LYS A 1 183 ? -3.502 -32.654 -15.403 1.00 61.19 183 LYS A O 1
ATOM 1476 N N . TYR A 1 184 ? -2.213 -34.224 -14.468 1.00 62.31 184 TYR A N 1
ATOM 1477 C CA . TYR A 1 184 ? -3.218 -34.664 -13.493 1.00 62.31 184 TYR A CA 1
ATOM 1478 C C . TYR A 1 184 ? -3.226 -33.814 -12.218 1.00 62.31 184 TYR A C 1
ATOM 1480 O O . TYR A 1 184 ? -4.269 -33.664 -11.590 1.00 62.31 184 TYR A O 1
ATOM 1488 N N . LEU A 1 185 ? -2.079 -33.235 -11.853 1.00 63.91 185 LEU A N 1
ATOM 1489 C CA . LEU A 1 185 ? -1.967 -32.329 -10.715 1.00 63.91 185 LEU A CA 1
ATOM 1490 C C . LEU A 1 185 ? -2.554 -30.956 -11.063 1.00 63.91 185 LEU A C 1
ATOM 1492 O O . LEU A 1 185 ? -3.231 -30.374 -10.230 1.00 63.91 185 LEU A O 1
ATOM 1496 N N . SER A 1 186 ? -2.375 -30.477 -12.302 1.00 57.31 186 SER A N 1
ATOM 1497 C CA . SER A 1 186 ? -2.885 -29.166 -12.735 1.00 57.31 186 SER A CA 1
ATOM 1498 C C . SER A 1 186 ? -4.412 -29.068 -12.669 1.00 57.31 186 SER A C 1
ATOM 1500 O O . SER A 1 186 ? -4.930 -28.082 -12.166 1.00 57.31 186 SER A O 1
ATOM 1502 N N . ALA A 1 187 ? -5.139 -30.104 -13.100 1.00 65.62 187 ALA A N 1
ATOM 1503 C CA . ALA A 1 187 ? -6.603 -30.116 -13.042 1.00 65.62 187 ALA A CA 1
ATOM 1504 C C . ALA A 1 187 ? -7.139 -30.189 -11.601 1.00 65.62 187 ALA A C 1
ATOM 1506 O O . ALA A 1 187 ? -8.169 -29.596 -11.292 1.00 65.62 187 ALA A O 1
ATOM 1507 N N . LEU A 1 188 ? -6.443 -30.907 -10.709 1.00 65.50 188 LEU A N 1
ATOM 1508 C CA . LEU A 1 188 ? -6.798 -30.959 -9.290 1.00 65.50 188 LEU A CA 1
ATOM 1509 C C . LEU A 1 188 ? -6.514 -29.617 -8.608 1.00 65.50 188 LEU A C 1
ATOM 1511 O O . LEU A 1 188 ? -7.361 -29.123 -7.875 1.00 65.50 188 LEU A O 1
ATOM 1515 N N . ILE A 1 189 ? -5.356 -29.020 -8.894 1.00 64.06 189 ILE A N 1
ATOM 1516 C CA . ILE A 1 189 ? -4.949 -27.697 -8.419 1.00 64.06 189 ILE A CA 1
ATOM 1517 C C . ILE A 1 189 ? -5.949 -26.623 -8.873 1.00 64.06 189 ILE A C 1
ATOM 1519 O O . ILE A 1 189 ? -6.434 -25.868 -8.042 1.00 64.06 189 ILE A O 1
ATOM 1523 N N . GLU A 1 190 ? -6.342 -26.592 -10.148 1.00 65.62 190 GLU A N 1
ATOM 1524 C CA . GLU A 1 190 ? -7.365 -25.659 -10.648 1.00 65.62 190 GLU A CA 1
ATOM 1525 C C . GLU A 1 190 ? -8.739 -25.861 -9.9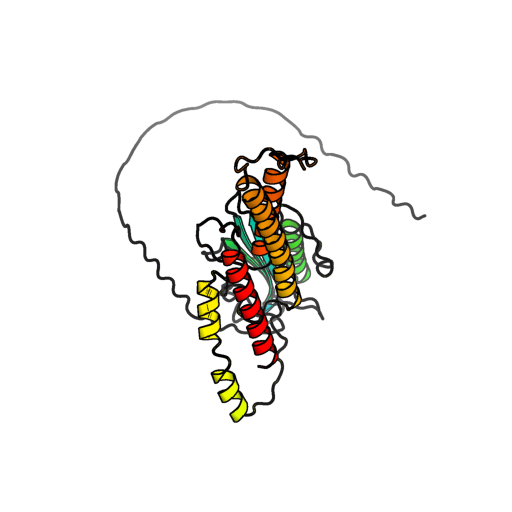85 1.00 65.62 190 GLU A C 1
ATOM 1527 O O . GLU A 1 190 ? -9.496 -24.905 -9.837 1.00 65.62 190 GLU A O 1
ATOM 1532 N N . MET A 1 191 ? -9.063 -27.090 -9.573 1.00 65.12 191 MET A N 1
ATOM 1533 C CA . MET A 1 191 ? -10.336 -27.421 -8.926 1.00 65.12 191 MET A CA 1
ATOM 1534 C C . MET A 1 191 ? -10.371 -27.036 -7.442 1.00 65.12 191 MET A C 1
ATOM 1536 O O . MET A 1 191 ? -11.393 -26.549 -6.967 1.00 65.12 191 MET A O 1
ATOM 1540 N N . ILE A 1 192 ? -9.282 -27.261 -6.700 1.00 68.50 192 ILE A N 1
ATOM 1541 C CA . ILE A 1 192 ? -9.190 -26.908 -5.270 1.00 68.50 192 ILE A CA 1
ATOM 1542 C C . ILE A 1 192 ? -8.857 -25.427 -5.065 1.00 68.50 192 ILE A C 1
ATOM 1544 O O . ILE A 1 192 ? -9.228 -24.845 -4.050 1.00 68.50 192 ILE A O 1
ATOM 1548 N N . SER A 1 193 ? -8.175 -24.810 -6.028 1.00 63.00 193 SER A N 1
ATOM 1549 C CA . SER A 1 193 ? -7.821 -23.395 -6.034 1.00 63.00 193 SER A CA 1
ATOM 1550 C C . SER A 1 193 ? -8.769 -22.629 -6.950 1.00 63.00 193 SER A C 1
ATOM 1552 O O . SER A 1 193 ? -8.342 -22.058 -7.954 1.00 63.00 193 SER A O 1
ATOM 1554 N N . ASP A 1 194 ? -10.061 -22.582 -6.602 1.00 72.50 194 ASP A N 1
ATOM 1555 C CA . ASP A 1 194 ? -11.007 -21.673 -7.261 1.00 72.50 194 ASP A CA 1
ATOM 1556 C C . ASP A 1 194 ? -10.672 -20.220 -6.883 1.00 72.50 194 ASP A C 1
ATOM 1558 O O . ASP A 1 194 ? -11.298 -19.579 -6.036 1.00 72.50 194 ASP A O 1
ATOM 1562 N N . ILE A 1 195 ? -9.624 -19.699 -7.522 1.00 69.38 195 ILE A N 1
ATOM 1563 C CA . ILE A 1 195 ? -9.106 -18.347 -7.330 1.00 69.38 195 ILE A CA 1
ATOM 1564 C C . ILE A 1 195 ? -10.217 -17.329 -7.585 1.00 69.38 195 ILE A C 1
ATOM 1566 O O . ILE A 1 195 ? -10.269 -16.314 -6.902 1.00 69.38 195 ILE A O 1
ATOM 1570 N N . LYS A 1 196 ? -11.158 -17.604 -8.499 1.00 70.81 196 LYS A N 1
ATOM 1571 C CA . LYS A 1 196 ? -12.269 -16.687 -8.787 1.00 70.81 196 LYS A CA 1
ATOM 1572 C C . LYS A 1 196 ? -13.263 -16.616 -7.631 1.00 70.81 196 LYS A C 1
ATOM 1574 O O . LYS A 1 196 ? -13.731 -15.519 -7.323 1.00 70.81 196 LYS A O 1
ATOM 1579 N N . ALA A 1 197 ? -13.575 -17.743 -6.991 1.00 75.56 197 ALA A N 1
ATOM 1580 C CA . ALA A 1 197 ? -14.399 -17.758 -5.785 1.00 75.56 197 ALA A CA 1
ATOM 1581 C C . ALA A 1 197 ? -13.698 -17.041 -4.622 1.00 75.56 197 ALA A C 1
ATOM 1583 O O . ALA A 1 197 ? -14.304 -16.178 -3.986 1.00 75.56 197 ALA A O 1
ATOM 1584 N N . MET A 1 198 ? -12.403 -17.302 -4.416 1.00 72.88 198 MET A N 1
ATOM 1585 C CA . MET A 1 198 ? -11.598 -16.610 -3.400 1.00 72.88 198 MET A CA 1
ATOM 1586 C C . MET A 1 198 ? -11.538 -15.088 -3.659 1.00 72.88 198 MET A C 1
ATOM 1588 O O . MET A 1 198 ? -11.767 -14.283 -2.756 1.00 72.88 198 MET A O 1
ATOM 1592 N N . GLU A 1 199 ? -11.356 -14.662 -4.915 1.00 71.75 199 GLU A N 1
ATOM 1593 C CA . GLU A 1 199 ? -11.434 -13.252 -5.340 1.00 71.75 199 GLU A CA 1
ATOM 1594 C C . GLU A 1 199 ? -12.805 -12.628 -5.103 1.00 71.75 199 GLU A C 1
ATOM 1596 O O . GLU A 1 199 ? -12.909 -11.419 -4.878 1.00 71.75 199 GLU A O 1
ATOM 1601 N N . HIS A 1 200 ? -13.875 -13.405 -5.249 1.00 76.94 200 HIS A N 1
ATOM 1602 C CA . HIS A 1 200 ? -15.224 -12.923 -5.007 1.00 76.94 200 HIS A CA 1
ATOM 1603 C C . HIS A 1 200 ? -15.444 -12.663 -3.514 1.00 76.94 200 HIS A C 1
ATOM 1605 O O . HIS A 1 200 ? -15.785 -11.538 -3.155 1.00 76.94 200 HIS A O 1
ATOM 1611 N N . GLN A 1 201 ? -15.120 -13.634 -2.656 1.00 75.75 201 GLN A N 1
ATOM 1612 C CA . GLN A 1 201 ? -15.239 -13.506 -1.199 1.00 75.75 201 GLN A CA 1
ATOM 1613 C C . GLN A 1 201 ? -14.431 -12.322 -0.654 1.00 75.75 201 GLN A C 1
ATOM 1615 O O . GLN A 1 201 ? -14.902 -11.539 0.167 1.00 75.75 201 GLN A O 1
ATOM 1620 N N . MET A 1 202 ? -13.216 -12.120 -1.160 1.00 78.00 202 MET A N 1
ATOM 1621 C CA . MET A 1 202 ? -12.383 -10.997 -0.735 1.00 78.00 202 MET A CA 1
ATOM 1622 C C . MET A 1 202 ? -12.932 -9.635 -1.158 1.00 78.00 202 MET A C 1
ATOM 1624 O O . MET A 1 202 ? -12.799 -8.657 -0.420 1.00 78.00 202 MET A O 1
ATOM 1628 N N . ARG A 1 203 ? -13.586 -9.560 -2.321 1.00 79.75 203 ARG A N 1
ATOM 1629 C CA . ARG A 1 203 ? -14.288 -8.344 -2.747 1.00 79.75 203 ARG A CA 1
ATOM 1630 C C . ARG A 1 203 ? -15.486 -8.040 -1.853 1.00 79.75 203 ARG A C 1
ATOM 1632 O O . ARG A 1 203 ? -15.691 -6.872 -1.535 1.00 79.75 203 ARG A O 1
ATOM 1639 N N . GLU A 1 204 ? -16.228 -9.052 -1.404 1.00 84.56 204 GLU A N 1
ATOM 1640 C CA . GLU A 1 204 ? -17.321 -8.872 -0.432 1.00 84.56 204 GLU A CA 1
ATOM 1641 C C . GLU A 1 204 ? -16.813 -8.316 0.907 1.00 84.56 204 GLU A C 1
ATOM 1643 O O . GLU A 1 204 ? -17.474 -7.491 1.537 1.00 84.56 204 GLU A O 1
ATOM 1648 N N . MET A 1 205 ? -15.584 -8.670 1.291 1.00 81.69 205 MET A N 1
ATOM 1649 C CA . MET A 1 205 ? -14.890 -8.121 2.462 1.00 81.69 205 MET A CA 1
ATOM 1650 C C . MET A 1 205 ? -14.210 -6.763 2.205 1.00 81.69 205 MET A C 1
ATOM 1652 O O . MET A 1 205 ? -13.496 -6.253 3.066 1.00 81.69 205 MET A O 1
ATOM 1656 N N . ASN A 1 206 ? -14.472 -6.125 1.059 1.00 85.94 206 ASN A N 1
ATOM 1657 C CA . ASN A 1 206 ? -13.906 -4.841 0.637 1.00 85.94 206 ASN A CA 1
ATOM 1658 C C . ASN A 1 206 ? -12.381 -4.850 0.446 1.00 85.94 206 ASN A C 1
ATOM 1660 O O . ASN A 1 206 ? -11.761 -3.800 0.562 1.00 85.94 206 ASN A O 1
ATOM 1664 N N . TYR A 1 207 ? -11.740 -5.977 0.144 1.00 85.19 207 TYR A N 1
ATOM 1665 C CA . TYR A 1 207 ? -10.312 -5.993 -0.186 1.00 85.19 207 TYR A CA 1
ATOM 1666 C C . TYR A 1 207 ? -10.039 -5.420 -1.592 1.00 85.19 207 TYR A C 1
ATOM 1668 O O . TYR A 1 207 ? -10.748 -5.739 -2.551 1.00 85.19 207 TYR A O 1
ATOM 1676 N N . ASP A 1 208 ? -8.981 -4.611 -1.760 1.00 79.12 208 ASP A N 1
ATOM 1677 C CA . ASP A 1 208 ? -8.589 -4.063 -3.076 1.00 79.12 208 ASP A CA 1
ATOM 1678 C C . ASP A 1 208 ? -7.811 -5.083 -3.935 1.00 79.12 208 ASP A C 1
ATOM 1680 O O . ASP A 1 208 ? -6.618 -4.928 -4.225 1.00 79.12 208 ASP A O 1
ATOM 1684 N N . ALA A 1 209 ? -8.525 -6.109 -4.408 1.00 71.00 209 ALA A N 1
ATOM 1685 C CA . ALA A 1 209 ? -7.984 -7.162 -5.275 1.00 71.00 209 ALA A CA 1
ATOM 1686 C C . ALA A 1 209 ? -7.495 -6.650 -6.646 1.00 71.00 209 ALA A C 1
ATOM 1688 O O . ALA A 1 209 ? -6.745 -7.332 -7.341 1.00 71.00 209 ALA A O 1
ATOM 1689 N N . ARG A 1 210 ? -7.896 -5.442 -7.073 1.00 70.25 210 ARG A N 1
ATOM 1690 C CA . ARG A 1 210 ? -7.496 -4.885 -8.380 1.00 70.25 210 ARG A CA 1
ATOM 1691 C C . ARG A 1 210 ? -6.040 -4.439 -8.400 1.00 70.25 210 ARG A C 1
ATOM 1693 O O . ARG A 1 210 ? -5.403 -4.451 -9.452 1.00 70.25 210 ARG A O 1
ATOM 1700 N N . ARG A 1 211 ? -5.533 -3.966 -7.262 1.00 68.00 211 ARG A N 1
ATOM 1701 C CA . ARG A 1 211 ? -4.204 -3.340 -7.154 1.00 68.00 211 ARG A CA 1
ATOM 1702 C C . ARG A 1 211 ? -3.232 -4.137 -6.303 1.00 68.00 211 ARG A C 1
ATOM 1704 O O . ARG A 1 211 ? -2.026 -4.058 -6.542 1.00 68.00 211 ARG A O 1
ATOM 1711 N N . SER A 1 212 ? -3.764 -4.936 -5.390 1.00 65.69 212 SER A N 1
ATOM 1712 C CA . SER A 1 212 ? -3.062 -6.043 -4.761 1.00 65.69 212 SER A CA 1
ATOM 1713 C C . SER A 1 212 ? -3.733 -7.330 -5.233 1.00 65.69 212 SER A C 1
ATOM 1715 O O . SER A 1 212 ? -4.601 -7.845 -4.535 1.00 65.69 212 SER A O 1
ATOM 1717 N N . PRO A 1 213 ? -3.409 -7.816 -6.449 1.00 60.91 213 PRO A N 1
ATOM 1718 C CA . PRO A 1 213 ? -3.935 -9.089 -6.912 1.00 60.91 213 PRO A CA 1
ATOM 1719 C C . PRO A 1 213 ? -3.609 -10.180 -5.901 1.00 60.91 213 PRO A C 1
ATOM 1721 O O . PRO A 1 213 ? -2.569 -10.134 -5.239 1.00 60.91 213 PRO A O 1
ATOM 1724 N N . LEU A 1 214 ? -4.515 -11.140 -5.799 1.00 55.41 214 LEU A N 1
ATOM 1725 C CA . LEU A 1 214 ? -4.415 -12.243 -4.860 1.00 55.41 214 LEU A CA 1
ATOM 1726 C C . LEU A 1 214 ? -3.067 -12.962 -4.933 1.00 55.41 214 LEU A C 1
ATOM 1728 O O . LEU A 1 214 ? -2.483 -13.082 -6.009 1.00 55.41 214 LEU A O 1
ATOM 1732 N N . GLY A 1 215 ? -2.573 -13.390 -3.768 1.00 54.94 215 GLY A N 1
ATOM 1733 C CA . GLY A 1 215 ? -1.305 -14.115 -3.638 1.00 54.94 215 GLY A CA 1
ATOM 1734 C C . GLY A 1 215 ? -0.048 -13.256 -3.765 1.00 54.94 215 GLY A C 1
ATOM 1735 O O . GLY A 1 215 ? 1.048 -13.798 -3.789 1.00 54.94 215 GLY A O 1
ATOM 1736 N N . LYS A 1 216 ? -0.182 -11.925 -3.860 1.00 74.44 216 LYS A N 1
ATOM 1737 C CA . LYS A 1 216 ? 0.969 -11.026 -4.043 1.00 74.44 216 LYS A CA 1
ATOM 1738 C C . LYS A 1 216 ? 1.359 -10.229 -2.817 1.00 74.44 216 LYS A C 1
ATOM 1740 O O . LYS A 1 216 ? 2.349 -9.515 -2.883 1.00 74.44 216 LYS A O 1
ATOM 1745 N N . LEU A 1 217 ? 0.594 -10.268 -1.729 1.00 84.06 217 LEU A N 1
ATOM 1746 C CA . LEU A 1 217 ? 1.062 -9.694 -0.466 1.00 84.06 217 LEU A CA 1
ATOM 1747 C C . LEU A 1 217 ? 2.093 -10.637 0.145 1.00 84.06 217 LEU A C 1
ATOM 1749 O O . LEU A 1 217 ? 1.887 -11.846 0.143 1.00 84.06 217 LEU A O 1
ATOM 1753 N N . THR A 1 218 ? 3.190 -10.095 0.671 1.00 87.44 218 THR A N 1
ATOM 1754 C CA . THR A 1 218 ? 4.188 -10.939 1.338 1.00 87.44 218 THR A CA 1
ATOM 1755 C C . THR A 1 218 ? 3.611 -11.531 2.631 1.00 87.44 218 THR A C 1
ATOM 1757 O O . THR A 1 218 ? 2.785 -10.882 3.288 1.00 87.44 218 THR A O 1
ATOM 1760 N N . PRO A 1 219 ? 4.098 -12.701 3.086 1.00 89.00 219 PRO A N 1
ATOM 1761 C CA . PRO A 1 219 ? 3.760 -13.220 4.414 1.00 89.00 219 PRO A CA 1
ATOM 1762 C C . PRO A 1 219 ? 4.051 -12.205 5.531 1.00 89.00 219 PRO A C 1
ATOM 1764 O O . PRO A 1 219 ? 3.299 -12.088 6.497 1.00 89.00 219 PRO A O 1
ATOM 1767 N N . GLY A 1 220 ? 5.113 -11.404 5.368 1.00 91.56 220 GLY A N 1
ATOM 1768 C CA . GLY A 1 220 ? 5.433 -10.290 6.263 1.00 91.56 220 GLY A CA 1
ATOM 1769 C C . GLY A 1 220 ? 4.329 -9.230 6.318 1.00 91.56 220 GLY A C 1
ATOM 1770 O O . GLY A 1 220 ? 3.958 -8.794 7.407 1.00 91.56 220 GLY A O 1
ATOM 1771 N N . GLN A 1 221 ? 3.748 -8.866 5.172 1.00 93.00 221 GLN A N 1
ATOM 1772 C CA . GLN A 1 221 ? 2.640 -7.913 5.091 1.00 93.00 221 GLN A CA 1
ATOM 1773 C C . GLN A 1 221 ? 1.361 -8.453 5.748 1.00 93.00 221 GLN A C 1
ATOM 1775 O O . GLN A 1 221 ? 0.694 -7.720 6.481 1.00 93.00 221 GLN A O 1
ATOM 1780 N N . ILE A 1 222 ? 1.028 -9.729 5.521 1.00 92.56 222 ILE A N 1
ATOM 1781 C CA . ILE A 1 222 ? -0.139 -10.385 6.136 1.00 92.56 222 ILE A CA 1
ATOM 1782 C C . ILE A 1 222 ? 0.040 -10.447 7.656 1.00 92.56 222 ILE A C 1
ATOM 1784 O O . ILE A 1 222 ? -0.847 -10.034 8.406 1.00 92.56 222 ILE A O 1
ATOM 1788 N N . LYS A 1 223 ? 1.228 -10.851 8.124 1.00 94.75 223 LYS A N 1
ATOM 1789 C CA . LYS A 1 223 ? 1.587 -10.843 9.547 1.00 94.75 223 LYS A CA 1
ATOM 1790 C C . LYS A 1 223 ? 1.465 -9.447 10.164 1.00 94.75 223 LYS A C 1
ATOM 1792 O O . LYS A 1 223 ? 0.888 -9.305 11.240 1.00 94.75 223 LYS A O 1
ATOM 1797 N N . ALA A 1 224 ? 1.938 -8.406 9.478 1.00 94.50 224 ALA A N 1
ATOM 1798 C CA . ALA A 1 224 ? 1.772 -7.028 9.934 1.00 94.50 224 ALA A CA 1
ATOM 1799 C C . ALA A 1 224 ? 0.284 -6.620 10.014 1.00 94.50 224 ALA A C 1
ATOM 1801 O O . ALA A 1 224 ? -0.090 -5.812 10.871 1.00 94.50 224 ALA A O 1
ATOM 1802 N N . GLY A 1 225 ? -0.573 -7.180 9.155 1.00 95.94 225 GLY A N 1
ATOM 1803 C CA . GLY A 1 225 ? -2.031 -7.074 9.247 1.00 95.94 225 GLY A CA 1
ATOM 1804 C C . GLY A 1 225 ? -2.593 -7.702 10.523 1.00 95.94 225 GLY A C 1
ATOM 1805 O O . GLY A 1 225 ? -3.330 -7.031 11.245 1.00 95.94 225 GLY A O 1
ATOM 1806 N N . TYR A 1 226 ? -2.192 -8.937 10.846 1.00 97.50 226 TYR A N 1
ATOM 1807 C CA . TYR A 1 226 ? -2.576 -9.618 12.092 1.00 97.50 226 TYR A CA 1
ATOM 1808 C C . TYR A 1 226 ? -2.143 -8.847 13.339 1.00 97.50 226 TYR A C 1
ATOM 1810 O O . TYR A 1 226 ? -2.926 -8.703 14.274 1.00 97.50 226 TYR A O 1
ATOM 1818 N N . GLU A 1 227 ? -0.916 -8.323 13.358 1.00 97.00 227 GLU A N 1
ATOM 1819 C CA . GLU A 1 227 ? -0.414 -7.511 14.472 1.00 97.00 227 GLU A CA 1
ATOM 1820 C C . GLU A 1 227 ? -1.271 -6.254 14.682 1.00 97.00 227 GLU A C 1
ATOM 1822 O O . GLU A 1 227 ? -1.669 -5.962 15.808 1.00 97.00 227 GLU A O 1
ATOM 1827 N N . ALA A 1 228 ? -1.626 -5.553 13.600 1.00 96.62 228 ALA A N 1
ATOM 1828 C CA . ALA A 1 228 ? -2.498 -4.383 13.680 1.00 96.62 228 ALA A CA 1
ATOM 1829 C C . ALA A 1 228 ? -3.927 -4.749 14.118 1.00 96.62 228 ALA A C 1
ATOM 1831 O O . ALA A 1 228 ? -4.523 -4.035 14.922 1.00 96.62 228 ALA A O 1
ATOM 1832 N N . LEU A 1 229 ? -4.477 -5.868 13.634 1.00 97.44 229 LEU A N 1
ATOM 1833 C CA . LEU A 1 229 ? -5.804 -6.337 14.038 1.00 97.44 229 LEU A CA 1
ATOM 1834 C C . LEU A 1 229 ? -5.838 -6.775 15.508 1.00 97.44 229 LEU A C 1
ATOM 1836 O O . LEU A 1 229 ? -6.828 -6.543 16.199 1.00 97.44 229 LEU A O 1
ATOM 1840 N N . LYS A 1 230 ? -4.746 -7.356 16.014 1.00 97.62 230 LYS A N 1
ATOM 1841 C CA . LYS A 1 230 ? -4.609 -7.699 17.430 1.00 97.62 230 LYS A CA 1
ATOM 1842 C C . LYS A 1 230 ? -4.689 -6.455 18.315 1.00 97.62 230 LYS A C 1
ATOM 1844 O O . LYS A 1 230 ? -5.427 -6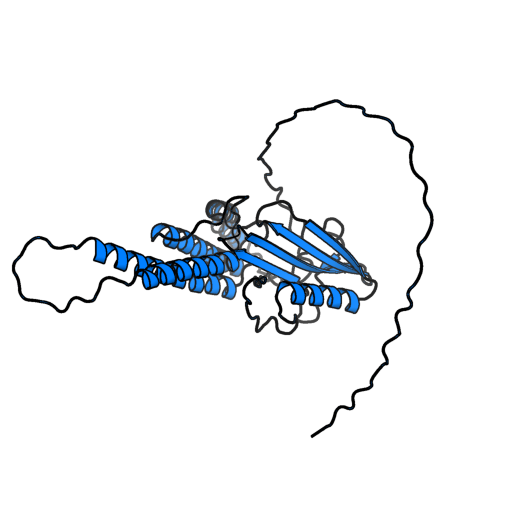.464 19.293 1.00 97.62 230 LYS A O 1
ATOM 1849 N N . GLU A 1 231 ? -4.007 -5.369 17.946 1.00 97.00 231 GLU A N 1
ATOM 1850 C CA . GLU A 1 231 ? -4.106 -4.099 18.681 1.00 97.00 231 GLU A CA 1
ATOM 1851 C C . GLU A 1 231 ? -5.542 -3.555 18.717 1.00 97.00 231 GLU A C 1
ATOM 1853 O O . GLU A 1 231 ? -5.972 -3.015 19.739 1.00 97.00 231 GLU A O 1
ATOM 1858 N N . ILE A 1 232 ? -6.296 -3.715 17.623 1.00 97.62 232 ILE A N 1
ATOM 1859 C CA . ILE A 1 232 ? -7.720 -3.361 17.567 1.00 97.62 232 ILE A CA 1
ATOM 1860 C C . ILE A 1 232 ? -8.520 -4.240 18.530 1.00 97.62 232 ILE A C 1
ATOM 1862 O O . ILE A 1 232 ? -9.269 -3.704 19.344 1.00 97.62 232 ILE A O 1
ATOM 1866 N N . SER A 1 233 ? -8.332 -5.562 18.478 1.00 97.06 233 SER A N 1
ATOM 1867 C CA . SER A 1 233 ? -9.005 -6.519 19.366 1.00 97.06 233 SER A CA 1
ATOM 1868 C C . SER A 1 233 ? -8.783 -6.173 20.838 1.00 97.06 233 SER A C 1
ATOM 1870 O O . SER A 1 233 ? -9.745 -6.069 21.596 1.00 97.06 233 SER A O 1
ATOM 1872 N N . ASP A 1 234 ? -7.535 -5.899 21.227 1.00 96.50 234 ASP A N 1
ATOM 1873 C CA . ASP A 1 234 ? -7.179 -5.518 22.595 1.00 96.50 234 ASP A CA 1
ATOM 1874 C C . ASP A 1 234 ? -7.901 -4.225 23.029 1.00 96.50 234 ASP A C 1
ATOM 1876 O O . ASP A 1 234 ? -8.366 -4.112 24.166 1.00 96.50 234 ASP A O 1
ATOM 1880 N N . CYS A 1 235 ? -8.026 -3.244 22.125 1.00 95.50 235 CYS A N 1
ATOM 1881 C CA . CYS A 1 235 ? -8.744 -1.996 22.399 1.00 95.50 235 CYS A CA 1
ATOM 1882 C C . CYS A 1 235 ? -10.262 -2.209 22.515 1.00 95.50 235 CYS A C 1
ATOM 1884 O O . CYS A 1 235 ? -10.880 -1.647 23.420 1.00 95.50 235 CYS A O 1
ATOM 1886 N N . VAL A 1 236 ? -10.856 -3.026 21.639 1.00 95.31 236 VAL A N 1
ATOM 1887 C CA . VAL A 1 236 ? -12.290 -3.370 21.666 1.00 95.31 236 VAL A CA 1
ATOM 1888 C C . VAL A 1 236 ? -12.645 -4.113 22.953 1.00 95.31 236 VAL A C 1
ATOM 1890 O O . VAL A 1 236 ? -13.611 -3.757 23.625 1.00 95.31 236 VAL A O 1
ATOM 1893 N N . GLU A 1 237 ? -11.842 -5.101 23.351 1.00 94.50 237 GLU A N 1
ATOM 1894 C CA . GLU A 1 237 ? -12.046 -5.827 24.607 1.00 94.50 237 GLU A CA 1
ATOM 1895 C C . GLU A 1 237 ? -11.921 -4.920 25.831 1.00 94.50 237 GLU A C 1
ATOM 1897 O O . GLU A 1 237 ? -12.702 -5.038 26.777 1.00 94.50 237 GLU A O 1
ATOM 1902 N N . ALA A 1 238 ? -10.934 -4.022 25.834 1.00 92.56 238 ALA A N 1
ATOM 1903 C CA . ALA A 1 238 ? -10.756 -3.074 26.922 1.00 92.56 238 ALA A CA 1
ATOM 1904 C C . ALA A 1 238 ? -11.952 -2.115 27.026 1.00 92.56 238 ALA A C 1
ATOM 1906 O O . ALA A 1 238 ? -12.450 -1.913 28.129 1.00 92.56 238 ALA A O 1
ATOM 1907 N N . LEU A 1 239 ? -12.461 -1.588 25.905 1.00 90.62 239 LEU A N 1
ATOM 1908 C CA . LEU A 1 239 ? -13.648 -0.725 25.894 1.00 90.62 239 LEU A CA 1
ATOM 1909 C C . LEU A 1 239 ? -14.883 -1.458 26.418 1.00 90.62 239 LEU A C 1
ATOM 1911 O O . LEU A 1 239 ? -15.589 -0.920 27.266 1.00 90.62 239 LEU A O 1
ATOM 1915 N N . LYS A 1 240 ? -15.093 -2.702 25.981 1.00 90.25 240 LYS A N 1
ATOM 1916 C CA . LYS A 1 240 ? -16.225 -3.520 26.425 1.00 90.25 240 LYS A CA 1
ATOM 1917 C C . LYS A 1 240 ? -16.207 -3.766 27.937 1.00 90.25 240 LYS A C 1
ATOM 1919 O O . LYS A 1 240 ? -17.236 -3.630 28.588 1.00 90.25 240 LYS A O 1
ATOM 1924 N N . LYS A 1 241 ? -15.034 -4.056 28.514 1.00 88.94 241 LYS A N 1
ATOM 1925 C CA . LYS A 1 241 ? -14.877 -4.223 29.973 1.00 88.94 241 LYS A CA 1
ATOM 1926 C C . LYS A 1 241 ? -15.267 -2.957 30.741 1.00 88.94 241 LYS A C 1
ATOM 1928 O O . LYS A 1 241 ? -15.925 -3.054 31.769 1.00 88.94 241 LYS A O 1
ATOM 1933 N N . LEU A 1 242 ? -14.905 -1.775 30.229 1.00 84.75 242 LEU A N 1
ATOM 1934 C CA . LEU A 1 242 ? -15.297 -0.505 30.850 1.00 84.75 242 LEU A CA 1
ATOM 1935 C C . LEU A 1 242 ? -16.816 -0.269 30.795 1.00 84.75 242 LEU A C 1
ATOM 1937 O O . LEU A 1 242 ? -17.361 0.337 31.710 1.00 84.75 242 LEU A O 1
ATOM 1941 N N . GLU A 1 243 ? -17.495 -0.728 29.741 1.00 83.62 243 GLU A N 1
ATOM 1942 C CA . GLU A 1 243 ? -18.955 -0.610 29.600 1.00 83.62 243 GLU A CA 1
ATOM 1943 C C . GLU A 1 243 ? -19.719 -1.597 30.496 1.00 83.62 243 GLU A C 1
ATOM 1945 O O . GLU A 1 243 ? -20.758 -1.245 31.057 1.00 83.62 243 GLU A O 1
ATOM 1950 N N . GLU A 1 244 ? -19.200 -2.814 30.670 1.00 81.81 244 GLU A N 1
ATOM 1951 C CA . GLU A 1 244 ? -19.768 -3.823 31.576 1.00 81.81 244 GLU A CA 1
ATOM 1952 C C . GLU A 1 244 ? -19.653 -3.387 33.051 1.00 81.81 244 GLU A C 1
ATOM 1954 O O . GLU A 1 244 ? -20.615 -3.527 33.810 1.00 81.81 244 GLU A O 1
ATOM 1959 N N . ASP A 1 245 ? -18.533 -2.763 33.440 1.00 71.75 245 ASP A N 1
ATOM 1960 C CA . ASP A 1 245 ? -18.329 -2.199 34.784 1.00 71.75 245 ASP A CA 1
ATOM 1961 C C . ASP A 1 245 ? -19.294 -1.027 35.099 1.00 71.75 245 ASP A C 1
ATOM 1963 O O . ASP A 1 245 ? -19.618 -0.783 36.265 1.00 71.75 245 ASP A O 1
ATOM 1967 N N . GLU A 1 246 ? -19.787 -0.304 34.082 1.00 67.56 246 GLU A N 1
ATOM 1968 C CA . GLU A 1 246 ? -20.776 0.778 34.238 1.00 67.56 246 GLU A CA 1
ATOM 1969 C C . GLU A 1 246 ? -22.211 0.252 34.464 1.00 67.56 246 GLU A C 1
ATOM 1971 O O . GLU A 1 246 ? -23.026 0.946 35.081 1.00 67.56 246 GLU A O 1
ATOM 1976 N N . GLN A 1 247 ? -22.539 -0.964 34.002 1.00 57.88 247 GLN A N 1
ATOM 1977 C CA . GLN A 1 247 ? -23.890 -1.541 34.103 1.00 57.88 247 GLN A CA 1
ATOM 1978 C C . GLN A 1 247 ? -24.157 -2.295 35.419 1.00 57.88 247 GLN A C 1
ATOM 1980 O O . GLN A 1 247 ? -25.322 -2.447 35.793 1.00 57.88 247 GLN A O 1
ATOM 1985 N N . ASP A 1 248 ? -23.128 -2.686 36.180 1.00 52.38 248 ASP A N 1
ATOM 1986 C CA . ASP A 1 248 ? -23.268 -3.391 37.471 1.00 52.38 248 ASP A CA 1
ATOM 1987 C C . ASP A 1 248 ? -23.387 -2.428 38.687 1.00 52.38 248 ASP A C 1
ATOM 1989 O O . ASP A 1 248 ? -22.763 -2.585 39.742 1.00 52.38 248 ASP A O 1
ATOM 1993 N N . G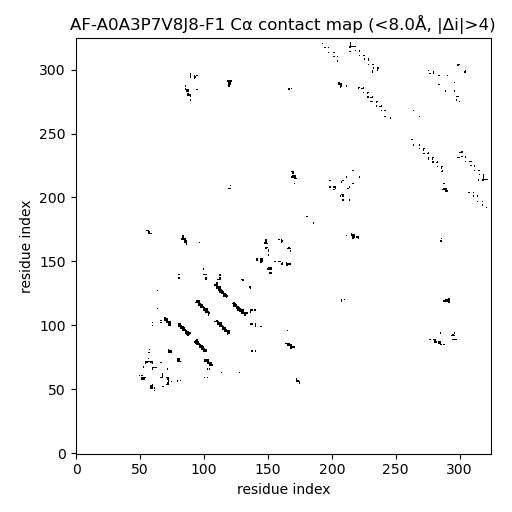LY A 1 249 ? -24.206 -1.376 38.537 1.00 48.78 249 GLY A N 1
ATOM 1994 C CA . GLY A 1 249 ? -24.578 -0.418 39.592 1.00 48.78 249 GLY A CA 1
ATOM 1995 C C . GLY A 1 249 ? -25.597 -0.987 40.604 1.00 48.78 249 GLY A C 1
ATOM 1996 O O . GLY A 1 249 ? -26.395 -1.861 40.275 1.00 48.78 249 GLY A O 1
ATOM 1997 N N . PRO A 1 250 ? -25.607 -0.520 41.870 1.00 50.94 250 PRO A N 1
ATOM 1998 C CA . PRO A 1 250 ? -25.877 -1.354 43.042 1.00 50.94 250 PRO A CA 1
ATOM 1999 C C . PRO A 1 250 ? -27.321 -1.864 43.137 1.00 50.94 250 PRO A C 1
ATOM 2001 O O . PRO A 1 250 ? -28.243 -1.105 43.443 1.00 50.94 250 PRO A O 1
ATOM 2004 N N . LYS A 1 251 ? -27.500 -3.189 43.056 1.00 48.06 251 LYS A N 1
ATOM 2005 C CA . LYS A 1 251 ? -28.644 -3.847 43.699 1.00 48.06 251 LYS A CA 1
ATOM 2006 C C . LYS A 1 251 ? -28.496 -3.678 45.209 1.00 48.06 251 LYS A C 1
ATOM 2008 O O . LYS A 1 251 ? -27.515 -4.096 45.818 1.00 48.06 251 LYS A O 1
ATOM 2013 N N . THR A 1 252 ? -29.469 -2.992 45.787 1.00 48.84 252 THR A N 1
ATOM 2014 C CA . THR A 1 252 ? -29.612 -2.663 47.205 1.00 48.84 252 THR A CA 1
ATOM 2015 C C . THR A 1 252 ? -29.221 -3.825 48.123 1.00 48.84 252 THR A C 1
ATOM 2017 O O . THR A 1 252 ? -29.936 -4.819 48.222 1.00 48.84 252 THR A O 1
ATOM 2020 N N . GLY A 1 253 ? -28.108 -3.681 48.840 1.00 47.50 253 GLY A N 1
ATOM 2021 C CA . GLY A 1 253 ? -27.688 -4.620 49.873 1.00 47.50 253 GLY A CA 1
ATOM 2022 C C . GLY A 1 253 ? -26.698 -3.956 50.819 1.00 47.50 253 GLY A C 1
ATOM 2023 O O . GLY A 1 253 ? -25.559 -3.689 50.450 1.00 47.50 253 GLY A O 1
ATOM 2024 N N . ARG A 1 254 ? -27.139 -3.661 52.048 1.00 47.66 254 ARG A N 1
ATOM 2025 C CA . ARG A 1 254 ? -26.284 -3.198 53.153 1.00 47.66 254 ARG A CA 1
ATOM 2026 C C . ARG A 1 254 ? -25.194 -4.250 53.411 1.00 47.66 254 ARG A C 1
ATOM 2028 O O . ARG A 1 254 ? -25.446 -5.251 54.069 1.00 47.66 254 ARG A O 1
ATOM 2035 N N . GLY A 1 255 ? -23.986 -4.018 52.904 1.00 46.09 255 GLY A N 1
ATOM 2036 C CA . GLY A 1 255 ? -22.833 -4.896 53.093 1.00 46.09 255 GLY A CA 1
ATOM 2037 C C . GLY A 1 255 ? -21.516 -4.125 52.992 1.00 46.09 255 GLY A C 1
ATOM 2038 O O . GLY A 1 255 ? -21.349 -3.282 52.120 1.00 46.09 255 GLY A O 1
ATOM 2039 N N . LYS A 1 256 ? -20.621 -4.398 53.945 1.00 43.34 256 LYS A N 1
ATOM 2040 C CA . LYS A 1 256 ? -19.323 -3.767 54.257 1.00 43.34 256 LYS A CA 1
ATOM 2041 C C . LYS A 1 256 ? -18.547 -3.154 53.072 1.00 43.34 256 LYS A C 1
ATOM 2043 O O . LYS A 1 256 ? -18.371 -3.779 52.031 1.00 43.34 256 LYS A O 1
ATOM 2048 N N . ALA A 1 257 ? -17.997 -1.959 53.312 1.00 47.47 257 ALA A N 1
ATOM 2049 C CA . ALA A 1 257 ? -17.186 -1.163 52.391 1.00 47.47 257 ALA A CA 1
ATOM 2050 C C . ALA A 1 257 ? -16.018 -1.956 51.772 1.00 47.47 257 ALA A C 1
ATOM 2052 O O . ALA A 1 257 ? -14.962 -2.129 52.381 1.00 47.47 257 ALA A O 1
ATOM 2053 N N . ARG A 1 258 ? -16.198 -2.408 50.527 1.00 51.66 258 ARG A N 1
A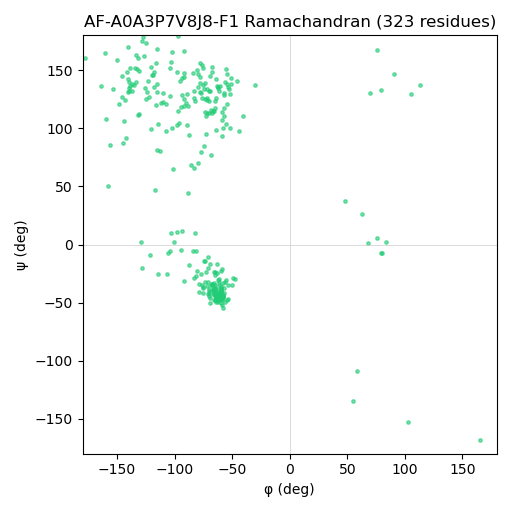TOM 2054 C CA . ARG A 1 258 ? -15.098 -2.778 49.632 1.00 51.66 258 ARG A CA 1
ATOM 2055 C C . ARG A 1 258 ? -14.510 -1.500 49.031 1.00 51.66 258 ARG A C 1
ATOM 2057 O O . ARG A 1 258 ? -15.246 -0.604 48.623 1.00 51.66 258 ARG A O 1
ATOM 2064 N N . LYS A 1 259 ? -13.178 -1.417 48.994 1.00 43.78 259 LYS A N 1
ATOM 2065 C CA . LYS A 1 259 ? -12.401 -0.327 48.386 1.00 43.78 259 LYS A CA 1
ATOM 2066 C C . LYS A 1 259 ? -12.839 -0.184 46.919 1.00 43.78 259 LYS A C 1
ATOM 2068 O O . LYS A 1 259 ? -12.507 -1.037 46.103 1.00 43.78 259 LYS A O 1
ATOM 2073 N N . ARG A 1 260 ? -13.641 0.841 46.607 1.00 49.09 260 ARG A N 1
ATOM 2074 C CA . ARG A 1 260 ? -14.083 1.156 45.240 1.00 49.09 260 ARG A CA 1
ATOM 2075 C C . ARG A 1 260 ? -12.840 1.404 44.381 1.00 49.09 260 ARG A C 1
ATOM 2077 O O . ARG A 1 260 ? -12.120 2.369 44.627 1.00 49.09 260 ARG A O 1
ATOM 2084 N N . LYS A 1 261 ? -12.575 0.537 43.401 1.00 48.59 261 LYS A N 1
ATOM 2085 C CA . LYS A 1 261 ? -11.749 0.908 42.247 1.00 48.59 261 LYS A CA 1
ATOM 2086 C C . LYS A 1 261 ? -12.591 1.957 41.513 1.00 48.59 261 LYS A C 1
ATOM 2088 O O . LYS A 1 261 ? -13.744 1.675 41.205 1.00 48.59 261 LYS A O 1
ATOM 2093 N N . GLY A 1 262 ? -12.108 3.197 41.456 1.00 52.03 262 GLY A N 1
ATOM 2094 C CA . GLY A 1 262 ? -12.884 4.332 40.953 1.00 52.03 262 GLY A CA 1
ATOM 2095 C C . GLY A 1 262 ? -13.403 4.076 39.540 1.00 52.03 262 GLY A C 1
ATOM 2096 O O . GLY A 1 262 ? -12.770 3.334 38.792 1.00 52.03 262 GLY A O 1
ATOM 2097 N N . ASN A 1 263 ? -14.544 4.690 39.208 1.00 54.72 263 ASN A N 1
ATOM 2098 C CA . ASN A 1 263 ? -15.048 4.741 37.836 1.00 54.72 263 ASN A CA 1
ATOM 2099 C C . ASN A 1 263 ? -13.892 5.116 36.889 1.00 54.72 263 ASN A C 1
ATOM 2101 O O . ASN A 1 263 ? -1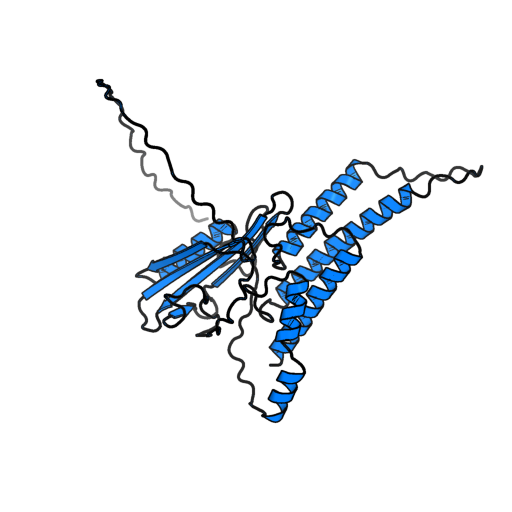3.084 5.971 37.274 1.00 54.72 263 ASN A O 1
ATOM 2105 N N . PRO A 1 264 ? -13.798 4.520 35.690 1.00 57.78 264 PRO A N 1
ATOM 2106 C CA . PRO A 1 264 ? -12.786 4.908 34.713 1.00 57.78 264 PRO A CA 1
ATOM 2107 C C . PRO A 1 264 ? -12.861 6.421 34.487 1.00 57.78 264 PRO A C 1
ATOM 2109 O O . PRO A 1 264 ? -13.959 6.973 34.363 1.00 57.78 264 PRO A O 1
ATOM 2112 N N . ASN A 1 265 ? -11.720 7.113 34.484 1.00 68.12 265 ASN A N 1
ATOM 2113 C CA . ASN A 1 265 ? -11.713 8.549 34.220 1.00 68.12 265 ASN A CA 1
ATOM 2114 C C . ASN A 1 265 ? -12.247 8.767 32.784 1.00 68.12 265 ASN A C 1
ATOM 2116 O O . ASN A 1 265 ? -11.826 8.034 31.885 1.00 68.12 265 ASN A O 1
ATOM 2120 N N . PRO A 1 266 ? -13.151 9.731 32.512 1.00 70.75 266 PRO A N 1
ATOM 2121 C CA . PRO A 1 266 ? -13.568 10.071 31.146 1.00 70.75 266 PRO A CA 1
ATOM 2122 C C . PRO A 1 266 ? -12.403 10.254 30.157 1.00 70.75 266 PRO A C 1
ATOM 2124 O O . PRO A 1 266 ? -12.538 9.938 28.972 1.00 70.75 266 PRO A O 1
ATOM 2127 N N . ASP A 1 267 ? -11.245 10.694 30.654 1.00 79.69 267 ASP A N 1
ATOM 2128 C CA . ASP A 1 267 ? -10.008 10.804 29.877 1.00 79.69 267 ASP A CA 1
ATOM 2129 C C . ASP A 1 267 ? -9.467 9.440 29.406 1.00 79.69 267 ASP A C 1
ATOM 2131 O O . ASP A 1 267 ? -8.968 9.341 28.286 1.00 79.69 267 ASP A O 1
ATOM 2135 N N . ASP A 1 268 ? -9.624 8.373 30.199 1.00 82.25 268 ASP A N 1
ATOM 2136 C CA . ASP A 1 268 ? -9.149 7.021 29.872 1.00 82.25 268 ASP A CA 1
ATOM 2137 C C . ASP A 1 268 ? -9.988 6.394 28.750 1.00 82.25 268 ASP A C 1
ATOM 2139 O O . ASP A 1 268 ? -9.445 5.814 27.806 1.00 82.25 268 ASP A O 1
ATOM 2143 N N . LYS A 1 269 ? -11.320 6.560 28.804 1.00 85.75 269 LYS A N 1
ATOM 2144 C CA . LYS A 1 269 ? -12.240 6.075 27.757 1.00 85.75 269 LYS A CA 1
ATOM 2145 C C . LYS A 1 269 ? -11.976 6.785 26.428 1.00 85.75 269 LYS A C 1
ATOM 2147 O O . LYS A 1 269 ? -11.946 6.147 25.374 1.00 85.75 269 LYS A O 1
ATOM 2152 N N . LYS A 1 270 ? -11.727 8.098 26.474 1.00 89.75 270 LYS A N 1
ATOM 2153 C CA . LYS A 1 270 ? -11.354 8.887 25.295 1.00 89.75 270 LYS A CA 1
ATOM 2154 C C . LYS A 1 270 ? -9.998 8.459 24.731 1.00 89.75 270 LYS A C 1
ATOM 2156 O O . LYS A 1 270 ? -9.906 8.208 23.534 1.00 89.75 270 LYS A O 1
ATOM 2161 N N . ALA A 1 271 ? -8.980 8.312 25.579 1.00 91.69 271 ALA A N 1
ATOM 2162 C CA . ALA A 1 271 ? -7.654 7.866 25.158 1.00 91.69 271 ALA A CA 1
ATOM 2163 C C . ALA A 1 271 ? -7.690 6.477 24.501 1.00 91.69 271 ALA A C 1
ATOM 2165 O O . ALA A 1 271 ? -7.003 6.240 23.506 1.00 91.69 271 ALA A O 1
ATOM 2166 N N . LEU A 1 272 ? -8.518 5.565 25.017 1.00 92.56 272 LEU A N 1
ATOM 2167 C CA . LEU A 1 272 ? -8.691 4.232 24.448 1.00 92.56 272 LEU A CA 1
ATOM 2168 C C . LEU A 1 272 ? -9.425 4.261 23.098 1.00 92.56 272 LEU A C 1
ATOM 2170 O O . LEU A 1 272 ? -9.035 3.544 22.179 1.00 92.56 272 LEU A O 1
ATOM 2174 N N . SER A 1 273 ? -10.428 5.129 22.947 1.00 93.25 273 SER A N 1
ATOM 2175 C CA . SER A 1 273 ? -11.102 5.372 21.663 1.00 93.25 273 SER A CA 1
ATOM 2176 C C . SER A 1 273 ? -10.148 5.961 20.613 1.00 93.25 273 SER A C 1
ATOM 2178 O O . SER A 1 273 ? -10.089 5.483 19.478 1.00 93.25 273 SER A O 1
ATOM 2180 N N . ASP A 1 274 ? -9.313 6.930 21.000 1.00 93.88 274 ASP A N 1
ATOM 2181 C CA . ASP A 1 274 ? -8.284 7.503 20.123 1.00 93.88 274 ASP A CA 1
ATOM 2182 C C . ASP A 1 274 ? -7.239 6.447 19.718 1.00 93.88 274 ASP A C 1
ATOM 2184 O O . ASP A 1 274 ? -6.805 6.392 18.561 1.00 93.88 274 ASP A O 1
ATOM 2188 N N . LYS A 1 275 ? -6.869 5.559 20.650 1.00 95.75 275 LYS A N 1
ATOM 2189 C CA . LYS A 1 275 ? -5.982 4.422 20.379 1.00 95.75 275 LYS A CA 1
ATOM 2190 C C . LYS A 1 275 ? -6.615 3.430 19.399 1.00 95.75 275 LYS A C 1
ATOM 2192 O O . LYS A 1 275 ? -5.946 3.030 18.447 1.00 95.75 275 LYS A O 1
ATOM 2197 N N . LEU A 1 276 ? -7.893 3.088 19.578 1.00 96.56 276 LEU A N 1
ATOM 2198 C CA . LEU A 1 276 ? -8.643 2.218 18.665 1.00 96.56 276 LEU A CA 1
ATOM 2199 C C . LEU A 1 276 ? -8.669 2.796 17.245 1.00 96.56 276 LEU A C 1
ATOM 2201 O O . LEU A 1 276 ? -8.398 2.096 16.269 1.00 96.56 276 LEU A O 1
ATOM 2205 N N . LEU A 1 277 ? -8.949 4.093 17.128 1.00 96.12 277 LEU A N 1
ATOM 2206 C CA . LEU A 1 277 ? -8.965 4.810 15.858 1.00 96.12 277 LEU A CA 1
ATOM 2207 C C . LEU A 1 277 ? -7.595 4.782 15.169 1.00 96.12 277 LEU A C 1
ATOM 2209 O O . LEU A 1 277 ? -7.509 4.573 13.956 1.00 96.12 277 LEU A O 1
ATOM 2213 N N . HIS A 1 278 ? -6.514 4.971 15.930 1.00 95.06 278 HIS A N 1
ATOM 2214 C CA . HIS A 1 278 ? -5.159 4.854 15.402 1.00 95.06 278 HIS A CA 1
ATOM 2215 C C . HIS A 1 278 ? -4.848 3.428 14.927 1.00 95.06 278 HIS A C 1
ATOM 2217 O O . HIS A 1 278 ? -4.331 3.262 13.822 1.00 95.06 278 HIS A O 1
ATOM 2223 N N . ALA A 1 279 ? -5.229 2.410 15.699 1.00 96.44 279 ALA A N 1
ATOM 2224 C CA . ALA A 1 279 ? -5.052 1.009 15.323 1.00 96.44 279 ALA A CA 1
ATOM 2225 C C . ALA A 1 279 ? -5.830 0.660 14.037 1.00 96.44 279 ALA A C 1
ATOM 2227 O O . ALA A 1 279 ? -5.269 0.052 13.125 1.00 96.44 279 ALA A O 1
ATOM 2228 N N . CYS A 1 280 ? -7.066 1.152 13.887 1.00 97.19 280 CYS A N 1
ATOM 2229 C CA . CYS A 1 280 ? -7.850 1.013 12.652 1.00 97.19 280 CYS A CA 1
ATOM 2230 C C . CYS A 1 280 ? -7.162 1.674 11.447 1.00 97.19 280 CYS A C 1
ATOM 2232 O O . CYS A 1 280 ? -7.078 1.078 10.372 1.00 97.19 280 CYS A O 1
ATOM 2234 N N . ASN A 1 281 ? -6.625 2.890 11.614 1.00 96.19 281 ASN A N 1
ATOM 2235 C CA . ASN A 1 281 ? -5.848 3.559 10.564 1.00 96.19 281 ASN A CA 1
ATOM 2236 C C . ASN A 1 281 ? -4.637 2.722 10.135 1.00 96.19 281 ASN A C 1
ATOM 2238 O O . ASN A 1 281 ? -4.373 2.597 8.937 1.00 96.19 281 ASN A O 1
ATOM 2242 N N . THR A 1 282 ? -3.911 2.151 11.097 1.00 96.00 282 THR A N 1
ATOM 2243 C CA . THR A 1 282 ? -2.758 1.281 10.843 1.00 96.00 282 THR A CA 1
ATOM 2244 C C . THR A 1 282 ? -3.176 0.020 10.093 1.00 96.00 282 THR A C 1
ATOM 2246 O O . THR A 1 282 ? -2.579 -0.292 9.063 1.00 96.00 282 THR A O 1
ATOM 2249 N N . TYR A 1 283 ? -4.242 -0.652 10.533 1.00 97.00 283 TYR A N 1
ATOM 2250 C CA . TYR A 1 283 ? -4.763 -1.856 9.887 1.00 97.00 283 TYR A CA 1
ATOM 2251 C C . TYR A 1 283 ? -5.143 -1.611 8.422 1.00 97.00 283 TYR A C 1
ATOM 2253 O O . TYR A 1 283 ? -4.580 -2.242 7.532 1.00 97.00 283 TYR A O 1
ATOM 2261 N N . TYR A 1 284 ? -5.999 -0.625 8.138 1.00 95.81 284 TYR A N 1
ATOM 2262 C CA . TYR A 1 284 ? -6.405 -0.313 6.761 1.00 95.81 284 TYR A CA 1
ATOM 2263 C C . TYR A 1 284 ? -5.294 0.296 5.906 1.00 95.81 284 TYR A C 1
ATOM 2265 O O . TYR A 1 284 ? -5.417 0.374 4.683 1.00 95.81 284 TYR A O 1
ATOM 2273 N N . THR A 1 285 ? -4.226 0.793 6.530 1.00 95.00 285 THR A N 1
ATOM 2274 C CA . THR A 1 285 ? -3.023 1.192 5.802 1.00 95.00 285 THR A CA 1
ATOM 2275 C C . THR A 1 285 ? -2.233 -0.044 5.380 1.00 95.00 285 THR A C 1
ATOM 2277 O O . THR A 1 285 ? -1.801 -0.096 4.234 1.00 95.00 285 THR A O 1
ATOM 2280 N N . ARG A 1 286 ? -2.099 -1.057 6.244 1.00 94.19 286 ARG A N 1
ATOM 2281 C CA . ARG A 1 286 ? -1.368 -2.304 5.958 1.00 94.19 286 ARG A CA 1
ATOM 2282 C C . ARG A 1 286 ? -2.137 -3.268 5.056 1.00 94.19 286 ARG A C 1
ATOM 2284 O O . ARG A 1 286 ? -1.519 -3.941 4.237 1.00 94.19 286 ARG A O 1
ATOM 2291 N N . ILE A 1 287 ? -3.459 -3.322 5.182 1.00 93.69 287 ILE A N 1
ATOM 2292 C CA . ILE A 1 287 ? -4.339 -4.182 4.388 1.00 93.69 287 ILE A CA 1
ATOM 2293 C C . ILE A 1 287 ? -5.228 -3.279 3.527 1.00 93.69 287 ILE A C 1
ATOM 2295 O O . ILE A 1 287 ? -6.148 -2.648 4.054 1.00 93.69 287 ILE A O 1
ATOM 2299 N N . PRO A 1 288 ? -4.948 -3.148 2.216 1.00 90.50 288 PRO A N 1
ATOM 2300 C CA . PRO A 1 288 ? -5.690 -2.243 1.345 1.00 90.50 288 PRO A CA 1
ATOM 2301 C C . PRO A 1 288 ? -7.155 -2.656 1.188 1.00 90.50 288 PRO A C 1
ATOM 2303 O O . PRO A 1 288 ? -7.451 -3.756 0.723 1.00 90.50 288 PRO A O 1
ATOM 2306 N N . HIS A 1 289 ? -8.060 -1.737 1.519 1.00 92.25 289 HIS A N 1
ATOM 2307 C CA . HIS A 1 289 ? -9.500 -1.926 1.375 1.00 92.25 289 HIS A CA 1
ATOM 2308 C C . HIS A 1 289 ? -10.121 -0.901 0.423 1.00 92.25 289 HIS A C 1
ATOM 2310 O O . HIS A 1 289 ? -9.726 0.264 0.411 1.00 92.25 289 HIS A O 1
ATOM 2316 N N . ASP A 1 290 ? -11.141 -1.304 -0.321 1.00 90.50 290 ASP A N 1
ATOM 2317 C CA . ASP A 1 290 ? -11.974 -0.470 -1.176 1.00 90.50 290 ASP A CA 1
ATOM 2318 C C . ASP A 1 290 ? -13.325 -0.179 -0.509 1.00 90.50 290 ASP A C 1
ATOM 2320 O O . ASP A 1 290 ? -14.251 -0.981 -0.548 1.00 90.50 290 ASP A O 1
ATOM 2324 N N . PHE A 1 291 ? -13.460 1.013 0.071 1.00 90.19 291 PHE A N 1
ATOM 2325 C CA . PHE A 1 291 ? -14.722 1.483 0.658 1.00 90.19 291 PHE A CA 1
ATOM 2326 C C . PHE A 1 291 ? -15.519 2.402 -0.283 1.00 90.19 291 PHE A C 1
ATOM 2328 O O . PHE A 1 291 ? -16.459 3.088 0.142 1.00 90.19 291 PHE A O 1
ATOM 2335 N N . GLY A 1 292 ? -15.131 2.490 -1.560 1.00 89.12 292 GLY A N 1
ATOM 2336 C CA . GLY A 1 292 ? -15.644 3.498 -2.479 1.00 89.12 292 GLY A CA 1
ATOM 2337 C C . GLY A 1 292 ? -15.447 4.910 -1.917 1.00 89.12 292 GLY A C 1
ATOM 2338 O O . GLY A 1 292 ? -14.383 5.238 -1.400 1.00 89.12 292 GLY A O 1
ATOM 2339 N N . MET A 1 293 ? -16.470 5.769 -1.984 1.00 88.56 293 MET A N 1
ATOM 2340 C CA . MET A 1 293 ? -16.410 7.151 -1.462 1.00 88.56 293 MET A CA 1
ATOM 2341 C C . MET A 1 293 ? -16.695 7.269 0.045 1.00 88.56 293 MET A C 1
ATOM 2343 O O . MET A 1 293 ? -16.545 8.351 0.619 1.00 88.56 293 MET A O 1
ATOM 2347 N N . ARG A 1 294 ? -17.077 6.165 0.695 1.00 91.38 294 ARG A N 1
ATOM 2348 C CA . ARG A 1 294 ? -17.410 6.150 2.120 1.00 91.38 294 ARG A CA 1
ATOM 2349 C C . ARG A 1 294 ? -16.151 6.203 2.977 1.00 91.38 294 ARG A C 1
ATOM 2351 O O . ARG A 1 294 ? -15.072 5.791 2.549 1.00 91.38 294 ARG A O 1
ATOM 2358 N N . VAL A 1 295 ? -16.317 6.720 4.188 1.00 92.06 295 VAL A N 1
ATOM 2359 C CA . VAL A 1 295 ? -15.287 6.662 5.227 1.00 92.06 295 VAL A CA 1
ATOM 2360 C C . VAL A 1 295 ? -15.026 5.190 5.563 1.00 92.06 295 VAL A C 1
ATOM 2362 O O . VAL A 1 295 ? -16.002 4.450 5.710 1.00 92.06 295 VAL A O 1
ATOM 2365 N N . PRO A 1 296 ? -13.758 4.751 5.676 1.00 93.94 296 PRO A N 1
ATOM 2366 C CA . PRO A 1 296 ? -13.453 3.431 6.218 1.00 93.94 296 PRO A CA 1
ATOM 2367 C C . PRO A 1 296 ? -14.144 3.240 7.582 1.00 93.94 296 PRO A C 1
ATOM 2369 O O . PRO A 1 296 ? -14.035 4.130 8.431 1.00 93.94 296 PRO A O 1
ATOM 2372 N N . PRO A 1 297 ? -14.875 2.138 7.807 1.00 95.12 297 PRO A N 1
ATOM 2373 C CA . PRO A 1 297 ? -15.610 1.941 9.049 1.00 95.12 297 PRO A CA 1
ATOM 2374 C C . PRO A 1 297 ? -14.650 1.724 10.221 1.00 95.12 297 PRO A C 1
ATOM 2376 O O . PRO A 1 297 ? -13.593 1.111 10.070 1.00 95.12 297 PRO A O 1
ATOM 2379 N N . LEU A 1 298 ? -15.017 2.218 11.402 1.00 96.56 298 LEU A N 1
ATOM 2380 C CA . LEU A 1 298 ? -14.291 1.899 12.628 1.00 96.56 298 LEU A CA 1
ATOM 2381 C C . LEU A 1 298 ? -14.541 0.426 12.984 1.00 96.56 298 LEU A C 1
ATOM 2383 O O . LEU A 1 298 ? -15.687 -0.010 12.974 1.00 96.56 298 LEU A O 1
ATOM 2387 N N . ILE A 1 299 ? -13.484 -0.323 13.298 1.00 97.00 299 ILE A N 1
ATOM 2388 C CA . ILE A 1 299 ? -13.588 -1.715 13.755 1.00 97.00 299 ILE A CA 1
ATOM 2389 C C . ILE A 1 299 ? -13.764 -1.650 15.270 1.00 97.00 299 ILE A C 1
ATOM 2391 O O . ILE A 1 299 ? -12.787 -1.484 15.995 1.00 97.00 299 ILE A O 1
ATOM 2395 N N . SER A 1 300 ? -15.010 -1.675 15.740 1.00 95.19 300 SER A N 1
ATOM 2396 C CA . SER A 1 300 ? -15.333 -1.406 17.151 1.00 95.19 300 SER A CA 1
ATOM 2397 C C . SER A 1 300 ? -16.049 -2.547 17.860 1.00 95.19 300 SER A C 1
ATOM 2399 O O . SER A 1 300 ? -16.206 -2.489 19.076 1.00 95.19 300 SER A O 1
ATOM 2401 N N . THR A 1 301 ? -16.480 -3.576 17.134 1.00 95.75 301 THR A N 1
ATOM 2402 C CA . THR A 1 301 ? -17.169 -4.732 17.713 1.00 95.75 301 THR A CA 1
ATOM 2403 C C . THR A 1 301 ? -16.358 -6.021 17.539 1.00 95.75 301 THR A C 1
ATOM 2405 O O . THR A 1 301 ? -15.544 -6.121 16.616 1.00 95.75 301 THR A O 1
ATOM 2408 N N . PRO A 1 302 ? -16.575 -7.040 18.393 1.00 94.56 302 PRO A N 1
ATOM 2409 C CA . PRO A 1 302 ? -15.951 -8.352 18.215 1.00 94.56 302 PRO A CA 1
ATOM 2410 C C . PRO A 1 302 ? -16.273 -9.002 16.862 1.00 94.56 302 PRO A C 1
ATOM 2412 O O . PRO A 1 302 ? -15.422 -9.686 16.295 1.00 94.56 302 PRO A O 1
ATOM 2415 N N . ASP A 1 303 ? -17.469 -8.761 16.322 1.00 95.69 303 ASP A N 1
ATOM 2416 C CA . ASP A 1 303 ? -17.880 -9.288 15.018 1.00 95.69 303 ASP A CA 1
ATOM 2417 C C . ASP A 1 303 ? -17.146 -8.591 13.862 1.00 95.69 303 ASP A C 1
ATOM 2419 O O . ASP A 1 303 ? -16.753 -9.256 12.898 1.00 95.69 303 ASP A O 1
ATOM 2423 N N . ASP A 1 304 ? -16.868 -7.285 13.977 1.00 95.44 304 ASP A N 1
ATOM 2424 C CA . ASP A 1 304 ? -16.017 -6.574 13.014 1.00 95.44 304 ASP A CA 1
ATOM 2425 C C . ASP A 1 304 ? -14.603 -7.169 13.017 1.00 95.44 304 ASP A C 1
ATOM 2427 O O . ASP A 1 304 ? -14.052 -7.480 11.961 1.00 95.44 304 ASP A O 1
ATOM 2431 N N . VAL A 1 305 ? -14.026 -7.377 14.210 1.00 96.56 305 VAL A N 1
ATOM 2432 C CA . VAL A 1 305 ? -12.692 -7.982 14.372 1.00 96.56 305 VAL A CA 1
ATOM 2433 C C . VAL A 1 305 ? -12.662 -9.382 13.765 1.00 96.56 305 VAL A C 1
ATOM 2435 O O . VAL A 1 305 ? -11.733 -9.707 13.029 1.00 96.56 305 VAL A O 1
ATOM 2438 N N . LYS A 1 306 ? -13.689 -10.198 14.022 1.00 95.88 306 LYS A N 1
ATOM 2439 C CA . LYS A 1 306 ? -13.812 -11.543 13.452 1.00 95.88 306 LYS A CA 1
ATOM 2440 C C . LYS A 1 306 ? -13.881 -11.510 11.926 1.00 95.88 306 LYS A C 1
ATOM 2442 O O . LYS A 1 306 ? -13.162 -12.262 11.278 1.00 95.88 306 LYS A O 1
ATOM 2447 N N . SER A 1 307 ? -14.673 -10.606 11.356 1.00 94.44 307 SER A N 1
ATOM 2448 C CA . SER A 1 307 ? -14.788 -10.457 9.900 1.00 94.44 307 SER A CA 1
ATOM 2449 C C . SER A 1 307 ? -13.438 -10.109 9.260 1.00 94.44 307 SER A C 1
ATOM 2451 O O . SER A 1 307 ? -13.063 -10.667 8.233 1.00 94.44 307 SER A O 1
ATOM 2453 N N . GLN A 1 308 ? -12.665 -9.224 9.896 1.00 95.38 308 GLN A N 1
ATOM 2454 C CA . GLN A 1 308 ? -11.318 -8.869 9.440 1.00 95.38 308 GLN A CA 1
ATOM 2455 C C . GLN A 1 308 ? -10.295 -9.994 9.653 1.00 95.38 308 GLN A C 1
ATOM 2457 O O . GLN A 1 308 ? -9.381 -10.167 8.849 1.00 95.38 308 GLN A O 1
ATOM 2462 N N . LEU A 1 309 ? -10.457 -10.794 10.707 1.00 95.88 309 LEU A N 1
ATOM 2463 C CA . LEU A 1 309 ? -9.634 -11.975 10.947 1.00 95.88 309 LEU A CA 1
ATOM 2464 C C . LEU A 1 309 ? -9.847 -13.027 9.855 1.00 95.88 309 LEU A C 1
ATOM 2466 O O . LEU A 1 309 ? -8.882 -13.624 9.384 1.00 95.88 309 LEU A O 1
ATOM 2470 N N . ASP A 1 310 ? -11.097 -13.243 9.453 1.00 93.31 310 ASP A N 1
ATOM 2471 C CA . ASP A 1 310 ? -11.444 -14.192 8.399 1.00 93.31 310 ASP A CA 1
ATOM 2472 C C . ASP A 1 310 ? -10.917 -13.721 7.029 1.00 93.31 310 ASP A C 1
ATOM 2474 O O . ASP A 1 310 ? -10.407 -14.541 6.265 1.00 93.31 310 ASP A O 1
ATOM 2478 N N . LEU A 1 311 ? -10.886 -12.405 6.765 1.00 92.12 311 LEU A N 1
ATOM 2479 C CA . LEU A 1 311 ? -10.180 -11.838 5.607 1.00 92.12 311 LEU A CA 1
ATOM 2480 C C . LEU A 1 311 ? -8.677 -12.163 5.619 1.00 92.12 311 LEU A C 1
ATOM 2482 O O . LEU A 1 311 ? -8.130 -12.561 4.591 1.00 92.12 311 LEU A O 1
ATOM 2486 N N . LEU A 1 312 ? -7.997 -11.980 6.755 1.00 93.12 312 LEU A N 1
ATOM 2487 C CA . LEU A 1 312 ? -6.561 -12.264 6.863 1.00 93.12 312 LEU A CA 1
ATOM 2488 C C . LEU A 1 312 ? -6.246 -13.755 6.685 1.00 93.12 312 LEU A C 1
ATOM 2490 O O . LEU A 1 312 ? -5.260 -14.079 6.030 1.00 93.12 312 LEU A O 1
ATOM 2494 N N . LYS A 1 313 ? -7.099 -14.648 7.202 1.00 91.50 313 LYS A N 1
ATOM 2495 C CA . LYS A 1 313 ? -6.955 -16.097 6.987 1.00 91.50 313 LYS A CA 1
ATOM 2496 C C . LYS A 1 313 ? -7.118 -16.456 5.518 1.00 91.50 313 LYS A C 1
ATOM 2498 O O . LYS A 1 313 ? -6.289 -17.170 4.977 1.00 91.50 313 LYS A O 1
ATOM 2503 N N . ALA A 1 314 ? -8.132 -15.896 4.856 1.00 87.75 314 ALA A N 1
ATOM 2504 C CA . ALA A 1 314 ? -8.308 -16.097 3.423 1.00 87.75 314 ALA A CA 1
ATOM 2505 C C . ALA A 1 314 ? -7.074 -15.616 2.639 1.00 87.75 314 ALA A C 1
ATOM 2507 O O . ALA A 1 314 ? -6.604 -16.315 1.750 1.00 87.75 314 ALA A O 1
ATOM 2508 N N . LEU A 1 315 ? -6.505 -14.454 2.993 1.00 87.00 315 LEU A N 1
ATOM 2509 C CA . LEU A 1 315 ? -5.259 -13.951 2.399 1.00 87.00 315 LEU A CA 1
ATOM 2510 C C . LEU A 1 315 ? -4.082 -14.918 2.570 1.00 87.00 315 LEU A C 1
ATOM 2512 O O . LEU A 1 315 ? -3.321 -15.105 1.623 1.00 87.00 315 LEU A O 1
ATOM 2516 N N . GLU A 1 316 ? -3.929 -15.493 3.761 1.00 87.81 316 GLU A N 1
ATOM 2517 C CA . GLU A 1 316 ? -2.892 -16.477 4.080 1.00 87.81 316 GLU A CA 1
ATOM 2518 C C . GLU A 1 316 ? -3.089 -17.778 3.290 1.00 87.81 316 GLU A C 1
ATOM 2520 O O . GLU A 1 316 ? -2.158 -18.232 2.629 1.00 87.81 316 GLU A O 1
ATOM 2525 N N . ASP A 1 317 ? -4.307 -18.325 3.265 1.00 83.62 317 ASP A N 1
ATOM 2526 C CA . ASP A 1 317 ? -4.645 -19.538 2.511 1.00 83.62 317 ASP A CA 1
ATOM 2527 C C . ASP A 1 317 ? -4.377 -19.362 1.009 1.00 83.62 317 ASP A C 1
ATOM 2529 O O . ASP A 1 317 ? -3.874 -20.262 0.335 1.00 83.62 317 ASP A O 1
ATOM 2533 N N . ILE A 1 318 ? -4.680 -18.177 0.478 1.00 79.12 318 ILE A N 1
ATOM 2534 C CA . ILE A 1 318 ? -4.445 -17.825 -0.921 1.00 79.12 318 ILE A CA 1
ATOM 2535 C C . ILE A 1 318 ? -2.950 -17.697 -1.205 1.00 79.12 318 ILE A C 1
ATOM 2537 O O . ILE A 1 318 ? -2.484 -18.226 -2.209 1.00 79.12 318 ILE A O 1
ATOM 2541 N N . GLU A 1 319 ? -2.184 -17.013 -0.354 1.00 80.25 319 GLU A N 1
ATOM 2542 C CA . GLU A 1 319 ? -0.724 -16.936 -0.493 1.00 80.25 319 GLU A CA 1
ATOM 2543 C C . GLU A 1 319 ? -0.095 -18.334 -0.459 1.00 80.25 319 GLU A C 1
ATOM 2545 O O . GLU A 1 319 ? 0.703 -18.668 -1.337 1.00 80.25 319 GLU A O 1
ATOM 2550 N N . ALA A 1 320 ? -0.542 -19.193 0.459 1.00 78.50 320 ALA A N 1
ATOM 2551 C CA . ALA A 1 320 ? -0.114 -20.581 0.534 1.00 78.50 320 ALA A CA 1
ATOM 2552 C C . ALA A 1 320 ? -0.481 -21.365 -0.737 1.00 78.50 320 ALA A C 1
ATOM 2554 O O . ALA A 1 320 ? 0.359 -22.095 -1.267 1.00 78.50 320 ALA A O 1
ATOM 2555 N N . ALA A 1 321 ? -1.694 -21.181 -1.271 1.00 75.00 321 ALA A N 1
ATOM 2556 C CA . ALA A 1 321 ? -2.108 -21.789 -2.532 1.00 75.00 321 ALA A CA 1
ATOM 2557 C C . ALA A 1 321 ? -1.192 -21.342 -3.682 1.00 75.00 321 ALA A C 1
ATOM 2559 O O . ALA A 1 321 ? -0.619 -22.186 -4.363 1.00 75.00 321 ALA A O 1
ATOM 2560 N N . PHE A 1 322 ? -0.956 -20.037 -3.845 1.00 71.69 322 PHE A N 1
ATOM 2561 C CA . PHE A 1 322 ? -0.038 -19.502 -4.859 1.00 71.69 322 PHE A CA 1
ATOM 2562 C C . PHE A 1 322 ? 1.421 -19.933 -4.659 1.00 71.69 322 PHE A C 1
ATOM 2564 O O . PHE A 1 322 ? 2.180 -19.965 -5.621 1.00 71.69 322 PHE A O 1
ATOM 2571 N N . SER A 1 323 ? 1.828 -20.281 -3.439 1.00 68.12 323 SER A N 1
ATOM 2572 C CA . SER A 1 323 ? 3.149 -20.853 -3.171 1.00 68.12 323 SER A CA 1
ATOM 2573 C C . SER A 1 323 ? 3.284 -22.307 -3.656 1.00 68.12 323 SER A C 1
ATOM 2575 O O . SER A 1 323 ? 4.408 -22.756 -3.908 1.00 68.12 323 SER A O 1
ATOM 2577 N N . VAL A 1 324 ? 2.174 -23.042 -3.796 1.00 65.69 324 VAL A N 1
ATOM 2578 C CA . VAL A 1 324 ? 2.133 -24.437 -4.275 1.00 65.69 324 VAL A CA 1
ATOM 2579 C C . VAL A 1 324 ? 1.931 -24.528 -5.796 1.00 65.69 324 VAL A C 1
ATOM 2581 O O . VAL A 1 324 ? 2.445 -25.469 -6.402 1.00 65.69 324 VAL A O 1
ATOM 2584 N N . ILE A 1 325 ? 1.212 -23.569 -6.392 1.00 59.19 325 ILE A N 1
ATOM 2585 C CA . ILE A 1 325 ? 0.939 -23.455 -7.843 1.00 59.19 325 ILE A CA 1
ATOM 2586 C C . ILE A 1 325 ? 2.136 -22.881 -8.599 1.00 59.19 325 ILE A C 1
ATOM 2588 O O . ILE A 1 325 ? 2.413 -23.389 -9.709 1.00 59.19 325 ILE A O 1
#

Mean predicted aligned error: 13.62 Å

Foldseek 3Di:
DDDDDDDDDDDDDDDDDDDDDDDDDDDDDDDDDDDDDDDDDDPDCPDDPDPFDADPFDQDDVVPVVARVFKHFDDDPPDTLKFKWWFAALVVLDTKIKIWTWIAGPVGQKIWIKIWMDHQPDDIDIDIGIDRDPVVNSVVSQVVVCVQQVDGPVCVVVGDHDPPGIDTFQWGPDDPPDDDPPVVVVVVLCVVPVVVVLVVLLVVLQFRCVVRPALTGDPVLLVQLVVLLVQLVVLLVVLVVLVVVVPCPDDDDPDDDDDDPDRPDPVNNVVSVVSQSVSQRSNCSSGPGHPDSDRDDRQRHPVSSVSSVVSSVSSVVRNVSVVVD

Radius of gyration: 27.57 Å; Cα contacts (8 Å, |Δi|>4): 406; chains: 1; bounding box: 69×89×82 Å

Solvent-accessible surface area (backbone atoms only — not comparable to full-atom values): 19712 Å² total; per-residue (Å²): 141,84,87,83,83,84,85,87,80,85,85,82,82,88,84,84,89,84,89,89,89,86,88,87,86,88,88,88,83,92,86,81,86,80,91,78,87,76,92,71,90,76,94,71,85,74,79,77,83,73,81,83,55,68,49,68,59,41,52,42,59,76,86,43,71,93,38,42,88,53,33,25,42,38,65,60,92,88,48,60,46,61,49,43,30,24,31,38,36,54,94,75,56,40,48,34,36,44,34,41,36,32,33,32,34,71,87,54,87,41,25,28,32,40,38,42,32,37,46,37,80,54,83,62,50,73,47,80,46,80,31,87,39,65,66,60,28,52,46,55,52,39,50,51,48,24,71,48,31,73,44,58,66,91,47,54,92,70,65,67,80,43,87,98,38,31,38,81,51,57,68,45,70,54,68,89,74,84,66,81,88,46,77,73,55,53,59,49,48,56,64,77,53,46,57,66,59,55,54,48,57,39,46,78,72,25,39,37,50,88,82,54,45,84,50,22,61,29,72,69,40,54,50,53,27,52,56,28,47,48,54,24,47,56,36,37,54,50,52,51,53,57,54,55,66,67,70,73,63,82,78,90,68,99,68,81,90,68,87,73,79,71,78,81,53,74,67,54,60,49,52,46,51,55,48,32,53,50,27,44,25,50,25,47,29,58,44,59,52,32,55,62,94,51,56,63,78,82,66,68,48,74,66,48,48,49,56,53,49,52,52,52,49,53,51,50,55,40,30,54,49,57,73,74,100